Protein AF-A0A1I1F5Y7-F1 (afdb_monomer)

Sequence (301 aa):
MIQRKETIYASFILYYEYSNKIKQDLFHQLETWIDSYFEYYEIILINNTIYTRSEILQHLNPNFKDILFLDLGGNHLQNQALRSGIDFSKGDSVFIIADSNVPDLINQLKNMYEYHNKGYDIVILNTPYSKWKHRLFLKFISKLSKDKISQHHDLLFLVSKRVVNIYSLSTSRIFPITTLLRNTGYSIFELHYRPQNKRRSLLSKDEYTLYMITFSDFLPQFAFTITIFCFIISLLGIIYATIMFLFNKNVVQGWTTLFLLLSFGLSGIFMILSILVRYLGLFCKEIQNTPIYSVKQITKL

InterPro domains:
  IPR001173 Glycosyltransferase 2-like [PF00535] (35-136)
  IPR050256 Glycosyltransferase 2 [PTHR48090] (26-298)

Structure (mmCIF, N/CA/C/O backbone):
data_AF-A0A1I1F5Y7-F1
#
_entry.id   AF-A0A1I1F5Y7-F1
#
loop_
_atom_site.group_PDB
_atom_site.id
_atom_site.type_symbol
_atom_site.label_atom_id
_atom_site.label_alt_id
_atom_site.label_comp_id
_atom_site.label_asym_id
_atom_site.label_entity_id
_atom_site.label_seq_id
_atom_site.pdbx_PDB_ins_code
_atom_site.Cartn_x
_atom_site.Cartn_y
_atom_site.Cartn_z
_atom_site.occupancy
_atom_site.B_iso_or_equiv
_atom_site.auth_seq_id
_atom_site.auth_comp_id
_atom_site.auth_asym_id
_atom_site.auth_atom_id
_atom_site.pdbx_PDB_model_num
ATOM 1 N N . MET A 1 1 ? -15.308 21.436 28.075 1.00 39.03 1 MET A N 1
ATOM 2 C CA . MET A 1 1 ? -16.208 21.363 26.905 1.00 39.03 1 MET A CA 1
ATOM 3 C C . MET A 1 1 ? -16.217 19.925 26.433 1.00 39.03 1 MET A C 1
ATOM 5 O O . MET A 1 1 ? -15.160 19.432 26.069 1.00 39.03 1 MET A O 1
ATOM 9 N N . ILE A 1 2 ? -17.352 19.234 26.525 1.00 47.72 2 ILE A N 1
ATOM 10 C CA . ILE A 1 2 ? -17.490 17.879 25.979 1.00 47.72 2 ILE A CA 1
ATOM 11 C C . ILE A 1 2 ? -17.525 18.049 24.458 1.00 47.72 2 ILE A C 1
ATOM 13 O O . ILE A 1 2 ? -18.454 18.662 23.935 1.00 47.72 2 ILE A O 1
ATOM 17 N N . GLN A 1 3 ? -16.467 17.621 23.770 1.00 63.81 3 GLN A N 1
ATOM 18 C CA . GLN A 1 3 ? -16.436 17.600 22.309 1.00 63.81 3 GLN A CA 1
ATOM 19 C C . GLN A 1 3 ? -17.557 16.663 21.845 1.00 63.81 3 GLN A C 1
ATOM 21 O O . GLN A 1 3 ? -17.654 15.532 22.322 1.00 63.81 3 GLN A O 1
ATOM 26 N N . ARG A 1 4 ? -18.456 17.150 20.985 1.00 79.94 4 ARG A N 1
ATOM 27 C CA . ARG A 1 4 ? -19.515 16.315 20.409 1.00 79.94 4 ARG A CA 1
ATOM 28 C C . ARG A 1 4 ? -18.843 15.257 19.531 1.00 79.94 4 ARG A C 1
ATOM 30 O O . ARG A 1 4 ? -18.027 15.630 18.693 1.00 79.94 4 ARG A O 1
ATOM 37 N N . LYS A 1 5 ? -19.160 13.977 19.753 1.00 86.25 5 LYS A N 1
ATOM 38 C CA . LYS A 1 5 ? -18.641 12.882 18.924 1.00 86.25 5 LYS A CA 1
ATOM 39 C C . LYS A 1 5 ? -19.129 13.038 17.483 1.00 86.25 5 LYS A C 1
ATOM 41 O O . LYS A 1 5 ? -20.239 13.519 17.244 1.00 86.25 5 LYS A O 1
ATOM 46 N N . GLU A 1 6 ? -18.295 12.624 16.544 1.00 85.38 6 GLU A N 1
ATOM 47 C CA . GLU A 1 6 ? -18.642 12.549 15.131 1.00 85.38 6 GLU A CA 1
ATOM 48 C C . GLU A 1 6 ? -19.636 11.406 14.902 1.00 85.38 6 GLU A C 1
ATOM 50 O O . GLU A 1 6 ? -19.439 10.288 15.377 1.00 85.38 6 GLU A O 1
ATOM 55 N N . THR A 1 7 ? -20.710 11.689 14.166 1.00 87.62 7 THR A N 1
ATOM 56 C CA . THR A 1 7 ? -21.779 10.710 13.869 1.00 87.62 7 THR A CA 1
ATOM 57 C C . THR A 1 7 ? -21.488 9.867 12.627 1.00 87.62 7 THR A C 1
ATOM 59 O O . THR A 1 7 ? -22.218 8.924 12.332 1.00 87.62 7 THR A O 1
ATOM 62 N N . ILE A 1 8 ? -20.422 10.203 11.898 1.00 88.81 8 ILE A N 1
ATOM 63 C CA . ILE A 1 8 ? -19.964 9.477 10.715 1.00 88.81 8 ILE A CA 1
ATOM 64 C C . ILE A 1 8 ? -19.441 8.107 11.143 1.00 88.81 8 ILE A C 1
ATOM 66 O O . ILE A 1 8 ? -18.697 8.000 12.119 1.00 88.81 8 ILE A O 1
ATOM 70 N N . TYR A 1 9 ? -19.805 7.063 10.395 1.00 93.06 9 TYR A N 1
ATOM 71 C CA . TYR A 1 9 ? -19.329 5.719 10.687 1.00 93.06 9 TYR A CA 1
ATOM 72 C C . TYR A 1 9 ? -17.879 5.553 10.220 1.00 93.06 9 TYR A C 1
ATOM 74 O O . TYR A 1 9 ? -17.600 5.655 9.026 1.00 93.06 9 TYR A O 1
ATOM 82 N N . ALA A 1 10 ? -16.947 5.300 11.139 1.00 94.38 10 ALA A N 1
ATOM 83 C CA . ALA A 1 10 ? -15.523 5.185 10.818 1.00 94.38 10 ALA A CA 1
ATOM 84 C C . ALA A 1 10 ? -15.012 3.737 10.907 1.00 94.38 10 ALA A C 1
ATOM 86 O O . ALA A 1 10 ? -15.229 3.058 11.907 1.00 94.38 10 ALA A O 1
ATOM 87 N N . SER A 1 11 ? -14.271 3.275 9.897 1.00 95.50 11 SER A N 1
ATOM 88 C CA . SER A 1 11 ? -13.579 1.976 9.938 1.00 95.50 11 SER A CA 1
ATOM 89 C C . SER A 1 11 ? -12.083 2.171 10.127 1.00 95.50 11 SER A C 1
ATOM 91 O O . SER A 1 11 ? -11.448 2.884 9.351 1.00 95.50 11 SER A O 1
ATOM 93 N N . PHE A 1 12 ? -11.493 1.484 11.101 1.00 94.19 12 PHE A N 1
ATOM 94 C CA . PHE A 1 12 ? -10.051 1.497 11.346 1.00 94.19 12 PHE A CA 1
ATOM 95 C C . PHE A 1 12 ? -9.445 0.144 11.008 1.00 94.19 12 PHE A C 1
ATOM 97 O O . PHE A 1 12 ? -9.674 -0.840 11.702 1.00 94.19 12 PHE A O 1
ATOM 104 N N . ILE A 1 13 ? -8.648 0.091 9.948 1.00 93.81 13 ILE A N 1
ATOM 105 C CA . ILE A 1 13 ? -7.973 -1.121 9.499 1.00 93.81 13 ILE A CA 1
ATOM 106 C C . ILE A 1 13 ? -6.564 -1.147 10.083 1.00 93.81 13 ILE A C 1
ATOM 108 O O . ILE A 1 13 ? -5.727 -0.297 9.767 1.00 93.81 13 ILE A O 1
ATOM 112 N N . LEU A 1 14 ? -6.305 -2.155 10.912 1.00 89.56 14 LEU A N 1
ATOM 113 C CA . LEU A 1 14 ? -5.038 -2.392 11.588 1.00 89.56 14 LEU A CA 1
ATOM 114 C C . LEU A 1 14 ? -4.400 -3.668 11.045 1.00 89.56 14 LEU A C 1
ATOM 116 O O . LEU A 1 14 ? -4.946 -4.763 11.178 1.00 89.56 14 LEU A O 1
ATOM 120 N N . TYR A 1 15 ? -3.222 -3.527 10.443 1.00 85.56 15 TYR A N 1
ATOM 121 C CA . TYR A 1 15 ? -2.436 -4.650 9.946 1.00 85.56 15 TYR A CA 1
ATOM 122 C C . TYR A 1 15 ? -1.426 -5.108 11.003 1.00 85.56 15 TYR A C 1
ATOM 124 O O . TYR A 1 15 ? -0.528 -4.352 11.377 1.00 85.56 15 TYR A O 1
ATOM 132 N N . TYR A 1 16 ? -1.570 -6.344 11.483 1.00 77.50 16 TYR A N 1
ATOM 133 C CA . TYR A 1 16 ? -0.634 -6.946 12.428 1.00 77.50 16 TYR A CA 1
ATOM 134 C C . TYR A 1 16 ? 0.446 -7.736 11.674 1.00 77.50 16 TYR A C 1
ATOM 136 O O . TYR A 1 16 ? 0.149 -8.710 10.981 1.00 77.50 16 TYR A O 1
ATOM 144 N N . GLU A 1 17 ? 1.712 -7.333 11.818 1.00 68.75 17 GLU A N 1
ATOM 145 C CA . GLU A 1 17 ? 2.869 -7.980 11.181 1.00 68.75 17 GLU A CA 1
ATOM 146 C C . GLU A 1 17 ? 3.918 -8.358 12.230 1.00 68.75 17 GLU A C 1
ATOM 148 O O . GLU A 1 17 ? 4.152 -7.621 13.186 1.00 68.75 17 GLU A O 1
ATOM 153 N N . TYR A 1 18 ? 4.617 -9.475 12.020 1.00 58.97 18 TYR A N 1
ATOM 154 C CA . TYR A 1 18 ? 5.655 -9.976 12.931 1.00 58.97 18 TYR A CA 1
ATOM 155 C C . TYR A 1 18 ? 6.741 -8.930 13.255 1.00 58.97 18 TYR A C 1
ATOM 157 O O . TYR A 1 18 ? 7.165 -8.800 14.404 1.00 58.97 18 TYR A O 1
ATOM 165 N N . SER A 1 19 ? 7.176 -8.153 12.255 1.00 52.69 19 SER A N 1
ATOM 166 C CA . SER A 1 19 ? 8.165 -7.074 12.415 1.00 52.69 19 SER A CA 1
ATOM 167 C C . SER A 1 19 ? 7.593 -5.794 13.028 1.00 52.69 19 SER A C 1
ATOM 169 O O . SER A 1 19 ? 8.346 -4.973 13.550 1.00 52.69 19 SER A O 1
ATOM 171 N N . ASN A 1 20 ? 6.273 -5.626 12.961 1.00 57.38 20 ASN A N 1
ATOM 172 C CA . ASN A 1 20 ? 5.527 -4.455 13.400 1.00 57.38 20 ASN A CA 1
ATOM 173 C C . ASN A 1 20 ? 4.566 -4.875 14.518 1.00 57.38 20 ASN A C 1
ATOM 175 O O . ASN A 1 20 ? 3.349 -4.748 14.401 1.00 57.38 20 ASN A O 1
ATOM 179 N N . LYS A 1 21 ? 5.120 -5.392 15.626 1.00 61.16 21 LYS A N 1
ATOM 180 C CA . LYS A 1 21 ? 4.323 -5.596 16.837 1.00 61.16 21 LYS A CA 1
ATOM 181 C C . LYS A 1 21 ? 3.764 -4.248 17.265 1.00 61.16 21 LYS A C 1
ATOM 183 O O . LYS A 1 21 ? 4.493 -3.394 17.776 1.00 61.16 21 LYS A O 1
ATOM 188 N N . ILE A 1 22 ? 2.468 -4.071 17.041 1.00 64.31 22 ILE A N 1
ATOM 189 C CA . ILE A 1 22 ? 1.726 -2.946 17.583 1.00 64.31 22 ILE A CA 1
ATOM 190 C C . ILE A 1 22 ? 1.866 -3.045 19.100 1.00 64.31 22 ILE A C 1
ATOM 192 O O . ILE A 1 22 ? 1.553 -4.072 19.706 1.00 64.31 22 ILE A O 1
ATOM 196 N N . LYS A 1 23 ? 2.420 -2.001 19.712 1.00 70.12 23 LYS A N 1
ATOM 197 C CA . LYS A 1 23 ? 2.593 -1.963 21.164 1.00 70.12 23 LYS A CA 1
ATOM 198 C C . LYS A 1 23 ? 1.219 -1.902 21.823 1.00 70.12 23 LYS A C 1
ATOM 200 O O . LYS A 1 23 ? 0.371 -1.143 21.361 1.00 70.12 23 LYS A O 1
ATOM 205 N N . GLN A 1 24 ? 1.037 -2.637 22.919 1.00 72.19 24 GLN A N 1
ATOM 206 C CA . GLN A 1 24 ? -0.188 -2.593 23.731 1.00 72.19 24 GLN A CA 1
ATOM 207 C C . GLN A 1 24 ? -0.589 -1.149 24.072 1.00 72.19 24 GLN A C 1
ATOM 209 O O . GLN A 1 24 ? -1.741 -0.769 23.880 1.00 72.19 24 GLN A O 1
ATOM 214 N N . ASP A 1 25 ? 0.381 -0.310 24.448 1.00 76.12 25 ASP A N 1
ATOM 215 C CA . ASP A 1 25 ? 0.145 1.110 24.738 1.00 76.12 25 ASP A CA 1
ATOM 216 C C . ASP A 1 25 ? -0.489 1.863 23.561 1.00 76.12 25 ASP A C 1
ATOM 218 O O . ASP A 1 25 ? -1.373 2.692 23.753 1.00 76.12 25 ASP A O 1
ATOM 222 N N . LEU A 1 26 ? -0.055 1.574 22.329 1.00 78.12 26 LEU A N 1
ATOM 223 C CA . LEU A 1 26 ? -0.562 2.244 21.133 1.00 78.12 26 LEU A CA 1
ATOM 224 C C . LEU A 1 26 ? -1.984 1.785 20.798 1.00 78.12 26 LEU A C 1
ATOM 226 O O . LEU A 1 26 ? -2.795 2.610 20.384 1.00 78.12 26 LEU A O 1
ATOM 230 N N . PHE A 1 27 ? -2.307 0.509 21.024 1.00 78.94 27 PHE A N 1
ATOM 231 C CA . PHE A 1 27 ? -3.682 0.020 20.913 1.00 78.94 27 PHE A CA 1
ATOM 232 C C . PHE A 1 27 ? -4.607 0.743 21.885 1.00 78.94 27 PHE A C 1
ATOM 234 O O . PHE A 1 27 ? -5.603 1.304 21.446 1.00 78.94 27 PHE A O 1
ATOM 241 N N . HIS A 1 28 ? -4.244 0.807 23.168 1.00 81.00 28 HIS A N 1
ATOM 242 C CA . HIS A 1 28 ? -5.059 1.481 24.181 1.00 81.00 28 HIS A CA 1
ATOM 243 C C . HIS A 1 28 ? -5.227 2.979 23.871 1.00 81.00 28 HIS A C 1
ATOM 245 O O . HIS A 1 28 ? -6.298 3.566 24.035 1.00 81.00 28 HIS A O 1
ATOM 251 N N . GLN A 1 29 ? -4.164 3.631 23.403 1.00 85.06 29 GLN A N 1
ATOM 252 C CA . GLN A 1 29 ? -4.215 5.027 22.979 1.00 85.06 29 GLN A CA 1
ATOM 253 C C . GLN A 1 29 ? -5.141 5.237 21.767 1.00 85.06 29 GLN A C 1
ATOM 255 O O . GLN A 1 29 ? -5.938 6.174 21.765 1.00 85.06 29 GLN A O 1
ATOM 260 N N . LEU A 1 30 ? -5.075 4.367 20.756 1.00 86.69 30 LEU A N 1
ATOM 261 C CA . LEU A 1 30 ? -5.998 4.404 19.619 1.00 86.69 30 LEU A CA 1
ATOM 262 C C . LEU A 1 30 ? -7.443 4.159 20.058 1.00 86.69 30 LEU A C 1
ATOM 264 O O . LEU A 1 30 ? -8.314 4.921 19.668 1.00 86.69 30 LEU A O 1
ATOM 268 N N . GLU A 1 31 ? -7.681 3.157 20.899 1.00 84.31 31 GLU A N 1
ATOM 269 C CA . GLU A 1 31 ? -8.987 2.808 21.469 1.00 84.31 31 GLU A CA 1
ATOM 270 C C . GLU A 1 31 ? -9.629 4.009 22.167 1.00 84.31 31 GLU A C 1
ATOM 272 O O . GLU A 1 31 ? -10.721 4.440 21.804 1.00 84.31 31 GLU A O 1
ATOM 277 N N . THR A 1 32 ? -8.907 4.608 23.116 1.00 87.12 32 THR A N 1
ATOM 278 C CA . THR A 1 32 ? -9.388 5.779 23.866 1.00 87.12 32 THR A CA 1
ATOM 279 C C . THR A 1 32 ? -9.670 6.975 22.963 1.00 87.12 32 THR A C 1
ATOM 281 O O . THR A 1 32 ? -10.640 7.707 23.172 1.00 87.12 32 THR A O 1
ATOM 284 N N . TRP A 1 33 ? -8.853 7.184 21.930 1.00 90.06 33 TRP A N 1
ATOM 285 C CA . TRP A 1 33 ? -9.103 8.243 20.964 1.00 90.06 33 TRP A CA 1
ATOM 286 C C . TRP A 1 33 ? -10.326 7.955 20.084 1.00 90.06 33 TRP A C 1
ATOM 288 O O . TRP A 1 33 ? -11.176 8.832 19.954 1.00 90.06 33 TRP A O 1
ATOM 298 N N . ILE A 1 34 ? -10.439 6.755 19.517 1.00 90.00 34 ILE A N 1
ATOM 299 C CA . ILE A 1 34 ? -11.552 6.375 18.639 1.00 90.00 34 ILE A CA 1
ATOM 300 C C . ILE A 1 34 ? -12.871 6.491 19.400 1.00 90.00 34 ILE A C 1
ATOM 302 O O . ILE A 1 34 ? -13.778 7.176 18.932 1.00 90.00 34 ILE A O 1
ATOM 306 N N . ASP A 1 35 ? -12.938 5.923 20.607 1.00 88.12 35 ASP A N 1
ATOM 307 C CA . ASP A 1 35 ? -14.148 5.964 21.423 1.00 88.12 35 ASP A CA 1
ATOM 308 C C . ASP A 1 35 ? -14.503 7.392 21.855 1.00 88.12 35 ASP A C 1
ATOM 310 O O . ASP A 1 35 ? -15.675 7.751 21.903 1.00 88.12 35 ASP A O 1
ATOM 314 N N . SER A 1 36 ? -13.519 8.256 22.122 1.00 89.06 36 SER A N 1
ATOM 315 C CA . SER A 1 36 ? -13.797 9.658 22.472 1.00 89.06 36 SER A CA 1
ATOM 316 C C . SER A 1 36 ? -14.221 10.528 21.286 1.00 89.06 36 SER A C 1
ATOM 318 O O . SER A 1 36 ? -14.887 11.539 21.507 1.00 89.06 36 SER A O 1
ATOM 320 N N . TYR A 1 37 ? -13.854 10.163 20.055 1.00 89.81 37 TYR A N 1
ATOM 321 C CA . TYR A 1 37 ? -14.020 11.019 18.879 1.00 89.81 37 TYR A CA 1
ATOM 322 C C . TYR A 1 37 ? -15.165 10.587 17.952 1.00 89.81 37 TYR A C 1
ATOM 324 O O . TYR A 1 37 ? -15.840 11.453 17.401 1.00 89.81 37 TYR A O 1
ATOM 332 N N . PHE A 1 38 ? -15.431 9.285 17.815 1.00 90.88 38 PHE A N 1
ATOM 333 C CA . PHE A 1 38 ? -16.467 8.738 16.932 1.00 90.88 38 PHE A CA 1
ATOM 334 C C . PHE A 1 38 ? -17.589 8.074 17.735 1.00 90.88 38 PHE A C 1
ATOM 336 O O . PHE A 1 38 ? -17.344 7.343 18.692 1.00 90.88 38 PHE A O 1
ATOM 343 N N . GLU A 1 39 ? -18.838 8.333 17.352 1.00 89.62 39 GLU A N 1
ATOM 344 C CA . GLU A 1 39 ? -20.014 7.695 17.955 1.00 89.62 39 GLU A CA 1
ATOM 345 C C . GLU A 1 39 ? -20.218 6.277 17.413 1.00 89.62 39 GLU A C 1
ATOM 347 O O . GLU A 1 39 ? -20.510 5.361 18.179 1.00 89.62 39 GLU A O 1
ATOM 352 N N . TYR A 1 40 ? -19.997 6.095 16.109 1.00 91.25 40 TYR A N 1
ATOM 353 C CA . TYR A 1 40 ? -20.085 4.809 15.430 1.00 91.25 40 TYR A CA 1
ATOM 354 C C . TYR A 1 40 ? -18.734 4.487 14.796 1.00 91.25 40 TYR A C 1
ATOM 356 O O . TYR A 1 40 ? -18.238 5.236 13.952 1.00 91.25 40 TYR A O 1
ATOM 364 N N . TYR A 1 41 ? -18.151 3.348 15.154 1.00 93.12 41 TYR A N 1
ATOM 365 C CA . TYR A 1 41 ? -16.910 2.883 14.549 1.00 93.12 41 TYR A CA 1
ATOM 366 C C . TYR A 1 41 ? -16.839 1.358 14.489 1.00 93.12 41 TYR A C 1
ATOM 368 O O . TYR A 1 41 ? -17.593 0.650 15.153 1.00 93.12 41 TYR A O 1
ATOM 376 N N . GLU A 1 42 ? -15.925 0.853 13.675 1.00 93.12 42 GLU A N 1
ATOM 377 C CA . GLU A 1 42 ? -15.474 -0.534 13.716 1.00 93.12 42 GLU A CA 1
ATOM 378 C C . GLU A 1 42 ? -13.953 -0.578 13.602 1.00 93.12 42 GLU A C 1
ATOM 380 O O . GLU A 1 42 ? -13.331 0.257 12.936 1.00 93.12 42 GLU A O 1
ATOM 385 N N . ILE A 1 43 ? -13.343 -1.576 14.233 1.00 91.38 43 ILE A N 1
ATOM 386 C CA . ILE A 1 43 ? -11.915 -1.843 14.076 1.00 91.38 43 ILE A CA 1
ATOM 387 C C . ILE A 1 43 ? -11.743 -3.183 13.383 1.00 91.38 43 ILE A C 1
ATOM 389 O O . ILE A 1 43 ? -12.224 -4.203 13.858 1.00 91.38 43 ILE A O 1
ATOM 393 N N . ILE A 1 44 ? -11.020 -3.195 12.272 1.00 92.88 44 ILE A N 1
ATOM 394 C CA . ILE A 1 44 ? -10.710 -4.398 11.510 1.00 92.88 44 ILE A CA 1
ATOM 395 C C . ILE A 1 44 ? -9.253 -4.752 11.770 1.00 92.88 44 ILE A C 1
ATOM 397 O O . ILE A 1 44 ? -8.343 -4.098 11.258 1.00 92.88 44 ILE A O 1
ATOM 401 N N . LEU A 1 45 ? -9.031 -5.790 12.571 1.00 90.69 45 LEU A N 1
ATOM 402 C CA . LEU A 1 45 ? -7.698 -6.289 12.875 1.00 90.69 45 LEU A CA 1
ATOM 403 C C . LEU A 1 45 ? -7.360 -7.457 11.954 1.00 90.69 45 LEU A C 1
ATOM 405 O O . LEU A 1 45 ? -8.007 -8.501 12.002 1.00 90.69 45 LEU A O 1
ATOM 409 N N . ILE A 1 46 ? -6.324 -7.283 11.140 1.00 91.00 46 ILE A N 1
ATOM 410 C CA . ILE A 1 46 ? -5.887 -8.274 10.160 1.00 91.00 46 ILE A CA 1
ATOM 411 C C . ILE A 1 46 ? -4.676 -9.019 10.698 1.00 91.00 46 ILE A C 1
ATOM 413 O O . ILE A 1 46 ? -3.611 -8.428 10.891 1.00 91.00 46 ILE A O 1
ATOM 417 N N . ASN A 1 47 ? -4.831 -10.325 10.888 1.00 89.12 47 ASN A N 1
ATOM 418 C CA . ASN A 1 47 ? -3.732 -11.230 11.162 1.00 89.12 47 ASN A CA 1
ATOM 419 C C . ASN A 1 47 ? -3.227 -11.855 9.860 1.00 89.12 47 ASN A C 1
ATOM 421 O O . ASN A 1 47 ? -3.929 -12.626 9.209 1.00 89.12 47 ASN A O 1
ATOM 425 N N . ASN A 1 48 ? -1.984 -11.536 9.508 1.00 85.69 48 ASN A N 1
ATOM 426 C CA . ASN A 1 48 ? -1.261 -12.122 8.380 1.00 85.69 48 ASN A CA 1
ATOM 427 C C . ASN A 1 48 ? 0.015 -12.831 8.863 1.00 85.69 48 ASN A C 1
ATOM 429 O O . ASN A 1 48 ? 1.073 -12.752 8.239 1.00 85.69 48 ASN A O 1
ATOM 433 N N . THR A 1 49 ? -0.051 -13.425 10.055 1.00 80.88 49 THR A N 1
ATOM 434 C CA . THR A 1 49 ? 1.086 -14.063 10.719 1.00 80.88 49 THR A CA 1
ATOM 435 C C . THR A 1 49 ? 0.738 -15.478 11.167 1.00 80.88 49 THR A C 1
ATOM 437 O O . THR A 1 49 ? -0.409 -15.907 11.116 1.00 80.88 49 THR A O 1
ATOM 440 N N . ILE A 1 50 ? 1.751 -16.204 11.642 1.00 76.94 50 ILE A N 1
ATOM 441 C CA . ILE A 1 50 ? 1.598 -17.559 12.189 1.00 76.94 50 ILE A CA 1
ATOM 442 C C . ILE A 1 50 ? 0.979 -17.522 13.603 1.00 76.94 50 ILE A C 1
ATOM 444 O O . ILE A 1 50 ? 0.558 -18.558 14.116 1.00 76.94 50 ILE A O 1
ATOM 448 N N . TYR A 1 51 ? 0.918 -16.345 14.241 1.00 76.62 51 TYR A N 1
ATOM 449 C CA . TYR A 1 51 ? 0.411 -16.209 15.602 1.00 76.62 51 TYR A CA 1
ATOM 450 C C . TYR A 1 51 ? -1.062 -16.578 15.703 1.00 76.62 51 TYR A C 1
ATOM 452 O O . TYR A 1 51 ? -1.880 -16.284 14.828 1.00 76.62 51 TYR A O 1
ATOM 460 N N . THR A 1 52 ? -1.390 -17.212 16.820 1.00 77.56 52 THR A N 1
ATOM 461 C CA . THR A 1 52 ? -2.752 -17.620 17.131 1.00 77.56 52 THR A CA 1
ATOM 462 C C . THR A 1 52 ? -3.583 -16.428 17.587 1.00 77.56 52 THR A C 1
ATOM 464 O O . THR A 1 52 ? -3.084 -15.468 18.178 1.00 77.56 52 THR A O 1
ATOM 467 N N . ARG A 1 53 ? -4.900 -16.528 17.385 1.00 78.19 53 ARG A N 1
ATOM 468 C CA . ARG A 1 53 ? -5.870 -15.548 17.885 1.00 78.19 53 ARG A CA 1
ATOM 469 C C . ARG A 1 53 ? -5.644 -15.214 19.365 1.00 78.19 53 ARG A C 1
ATOM 471 O O . ARG A 1 53 ? -5.691 -14.047 19.726 1.00 78.19 53 ARG A O 1
ATOM 478 N N . SER A 1 54 ? -5.382 -16.209 20.213 1.00 74.94 54 SER A N 1
ATOM 479 C CA . SER A 1 54 ? -5.145 -16.011 21.650 1.00 74.94 54 SER A CA 1
ATOM 480 C C . SER A 1 54 ? -3.932 -15.131 21.950 1.00 74.94 54 SER A C 1
ATOM 482 O O . SER A 1 54 ? -4.013 -14.286 22.832 1.00 74.94 54 SER A O 1
ATOM 484 N N . GLU A 1 55 ? -2.832 -15.288 21.214 1.00 77.81 55 GLU A N 1
ATOM 485 C CA . GLU A 1 55 ? -1.612 -14.493 21.420 1.00 77.81 55 GLU A CA 1
ATOM 486 C C . GLU A 1 55 ? -1.823 -13.032 21.013 1.00 77.81 55 GLU A C 1
ATOM 488 O O . GLU A 1 55 ? -1.368 -12.120 21.697 1.00 77.81 55 GLU A O 1
ATOM 493 N N . ILE A 1 56 ? -2.567 -12.795 19.930 1.00 77.12 56 ILE A N 1
ATOM 494 C CA . ILE A 1 56 ? -2.891 -11.436 19.479 1.00 77.12 56 ILE A CA 1
ATOM 495 C C . ILE A 1 56 ? -3.898 -10.784 20.433 1.00 77.12 56 ILE A C 1
ATOM 497 O O . ILE A 1 56 ? -3.740 -9.621 20.799 1.00 77.12 56 ILE A O 1
ATOM 501 N N . LEU A 1 57 ? -4.898 -11.541 20.894 1.00 75.31 57 LEU A N 1
ATOM 502 C CA . LEU A 1 57 ? -5.899 -11.062 21.847 1.00 75.31 57 LEU A CA 1
ATOM 503 C C . LEU A 1 57 ? -5.318 -10.698 23.214 1.00 75.31 57 LEU A C 1
ATOM 505 O O . LEU A 1 57 ? -5.841 -9.794 23.848 1.00 75.31 57 LEU A O 1
ATOM 509 N N . GLN A 1 58 ? -4.227 -11.327 23.660 1.00 73.94 58 GLN A N 1
ATOM 510 C CA . GLN A 1 58 ? -3.529 -10.916 24.890 1.00 73.94 58 GLN A CA 1
ATOM 511 C C . GLN A 1 58 ? -2.971 -9.487 24.814 1.00 73.94 58 GLN A C 1
ATOM 513 O O . GLN A 1 58 ? -2.696 -8.860 25.838 1.00 73.94 58 GLN A O 1
ATOM 518 N N . HIS A 1 59 ? -2.779 -8.959 23.605 1.00 70.31 59 HIS A N 1
ATOM 519 C CA . HIS A 1 59 ? -2.363 -7.577 23.394 1.00 70.31 59 HIS A CA 1
ATOM 520 C C . HIS A 1 59 ? -3.531 -6.599 23.254 1.00 70.31 59 HIS A C 1
ATOM 522 O O . HIS A 1 59 ? -3.297 -5.392 23.214 1.00 70.31 59 HIS A O 1
ATOM 528 N N . LEU A 1 60 ? -4.762 -7.102 23.201 1.00 71.62 60 LEU A N 1
ATOM 529 C CA . LEU A 1 60 ? -5.971 -6.303 23.093 1.00 71.62 60 LEU A CA 1
ATOM 530 C C . LEU A 1 60 ? -6.639 -6.152 24.458 1.00 71.62 60 LEU A C 1
ATOM 532 O O . LEU A 1 60 ? -6.566 -7.031 25.317 1.00 71.62 60 LEU A O 1
ATOM 536 N N . ASN A 1 61 ? -7.317 -5.025 24.645 1.00 70.25 61 ASN A N 1
ATOM 537 C CA . ASN A 1 61 ? -8.141 -4.809 25.819 1.00 70.25 61 ASN A CA 1
ATOM 538 C C . ASN A 1 61 ? -9.402 -5.693 25.717 1.00 70.25 61 ASN A C 1
ATOM 540 O O . ASN A 1 61 ? -10.147 -5.559 24.743 1.00 70.25 61 ASN A O 1
ATOM 544 N N . PRO A 1 62 ? -9.679 -6.589 26.684 1.00 66.50 62 PRO A N 1
ATOM 545 C CA . PRO A 1 62 ? -10.839 -7.484 26.625 1.00 66.50 62 PRO A CA 1
ATOM 546 C C . PRO A 1 62 ? -12.190 -6.753 26.658 1.00 66.50 62 PRO A C 1
ATOM 548 O O . PRO A 1 62 ? -13.204 -7.342 26.301 1.00 66.50 62 PRO A O 1
ATOM 551 N N . ASN A 1 63 ? -12.215 -5.486 27.080 1.00 66.69 63 ASN A N 1
ATOM 552 C CA . ASN A 1 63 ? -13.432 -4.674 27.145 1.00 66.69 63 ASN A CA 1
ATOM 553 C C . ASN A 1 63 ? -13.727 -3.894 25.857 1.00 66.69 63 ASN A C 1
ATOM 555 O O . ASN A 1 63 ? -14.730 -3.177 25.801 1.00 66.69 63 ASN A O 1
ATOM 559 N N . PHE A 1 64 ? -12.857 -3.985 24.852 1.00 69.38 64 PHE A N 1
ATOM 560 C CA . PHE A 1 64 ? -13.020 -3.215 23.633 1.00 69.38 64 PHE A CA 1
ATOM 561 C C . PHE A 1 64 ? -14.120 -3.810 22.752 1.00 69.38 64 PHE A C 1
ATOM 563 O O . PHE A 1 64 ? -14.159 -5.017 22.519 1.00 69.38 64 PHE A O 1
ATOM 570 N N . LYS A 1 65 ? -15.028 -2.954 22.282 1.00 70.62 65 LYS A N 1
ATOM 571 C CA . LYS A 1 65 ? -16.221 -3.355 21.529 1.00 70.62 65 LYS A CA 1
ATOM 572 C C . LYS A 1 65 ? -15.986 -3.221 20.026 1.00 70.62 65 LYS A C 1
ATOM 574 O O . LYS A 1 65 ? -15.229 -2.363 19.582 1.00 70.62 65 LYS A O 1
ATOM 579 N N . ASP A 1 66 ? -16.676 -4.059 19.254 1.00 81.69 66 ASP A N 1
ATOM 580 C CA . ASP A 1 66 ? -16.783 -3.962 17.793 1.00 81.69 66 ASP A CA 1
ATOM 581 C C . ASP A 1 66 ? -15.450 -4.115 17.030 1.00 81.69 66 ASP A C 1
ATOM 583 O O . ASP A 1 66 ? -15.203 -3.445 16.021 1.00 81.69 66 ASP A O 1
ATOM 587 N N . ILE A 1 67 ? -14.608 -5.067 17.462 1.00 87.56 67 ILE A N 1
ATOM 588 C CA . ILE A 1 67 ? -13.462 -5.515 16.653 1.00 87.56 67 ILE A CA 1
ATOM 589 C C . ILE A 1 67 ? -13.892 -6.659 15.737 1.00 87.56 67 ILE A C 1
ATOM 591 O O . ILE A 1 67 ? -14.364 -7.707 16.175 1.00 87.56 67 ILE A O 1
ATOM 595 N N . LEU A 1 68 ? -13.637 -6.498 14.445 1.00 91.00 68 LEU A N 1
ATOM 596 C CA . LEU A 1 68 ? -13.649 -7.571 13.467 1.00 91.00 68 LEU A CA 1
ATOM 597 C C . LEU A 1 68 ? -12.229 -8.127 13.312 1.00 91.00 68 LEU A C 1
ATOM 599 O O . LEU A 1 68 ? -11.353 -7.493 12.728 1.00 91.00 68 LEU A O 1
ATOM 603 N N . PHE A 1 69 ? -12.002 -9.332 13.820 1.00 90.81 69 PHE A N 1
ATOM 604 C CA . PHE A 1 69 ? -10.755 -10.062 13.630 1.00 90.81 69 PHE A CA 1
ATOM 605 C C . PHE A 1 69 ? -10.799 -10.861 12.322 1.00 90.81 69 PHE A C 1
ATOM 607 O O . PHE A 1 69 ? -11.666 -11.723 12.145 1.00 90.81 69 PHE A O 1
ATOM 614 N N . LEU A 1 70 ? -9.853 -10.580 11.424 1.00 92.00 70 LEU A N 1
ATOM 615 C CA . LEU A 1 70 ? -9.659 -11.267 10.150 1.00 92.00 70 LEU A CA 1
ATOM 616 C C . LEU A 1 70 ? -8.368 -12.087 10.198 1.00 92.00 70 LEU A C 1
ATOM 618 O O . LEU A 1 70 ? -7.273 -11.531 10.140 1.00 92.00 70 LEU A O 1
ATOM 622 N N . ASP A 1 71 ? -8.499 -13.408 10.278 1.00 91.00 71 ASP A N 1
ATOM 623 C CA . ASP A 1 71 ? -7.374 -14.343 10.218 1.00 91.00 71 ASP A CA 1
ATOM 624 C C . ASP A 1 71 ? -7.164 -14.808 8.778 1.00 91.00 71 ASP A C 1
ATOM 626 O O . ASP A 1 71 ? -8.041 -15.462 8.203 1.00 91.00 71 ASP A O 1
ATOM 630 N N . LEU A 1 72 ? -6.027 -14.467 8.171 1.00 90.81 72 LEU A N 1
ATOM 631 C CA . LEU A 1 72 ? -5.735 -14.833 6.787 1.00 90.81 72 LEU A CA 1
ATOM 632 C C . LEU A 1 72 ? -5.143 -16.247 6.674 1.00 90.81 72 LEU A C 1
ATOM 634 O O . LEU A 1 72 ? -4.372 -16.715 7.508 1.00 90.81 72 LEU A O 1
ATOM 638 N N . GLY A 1 73 ? -5.514 -16.956 5.608 1.00 83.75 73 GLY A N 1
ATOM 639 C CA . GLY A 1 73 ? -5.069 -18.318 5.318 1.00 83.75 73 GLY A CA 1
ATOM 640 C C . GLY A 1 73 ? -3.725 -18.353 4.593 1.00 83.75 73 GLY A C 1
ATOM 641 O O . GLY A 1 73 ? -3.681 -18.719 3.420 1.00 83.75 73 GLY A O 1
ATOM 642 N N . GLY A 1 74 ? -2.644 -17.974 5.276 1.00 74.06 74 GLY A N 1
ATOM 643 C CA . GLY A 1 74 ? -1.273 -17.975 4.748 1.00 74.06 74 GLY A CA 1
ATOM 644 C C . GLY A 1 74 ? -0.597 -16.604 4.820 1.00 74.06 74 GLY A C 1
ATOM 645 O O . GLY A 1 74 ? -1.226 -15.620 5.192 1.00 74.06 74 GLY A O 1
ATOM 646 N N . ASN A 1 75 ? 0.688 -16.544 4.452 1.00 75.25 75 ASN A N 1
ATOM 647 C CA . ASN A 1 75 ? 1.442 -15.289 4.395 1.00 75.25 75 ASN A CA 1
ATOM 648 C C . ASN A 1 75 ? 1.167 -14.577 3.066 1.00 75.25 75 ASN A C 1
ATOM 650 O O . ASN A 1 75 ? 1.792 -14.882 2.047 1.00 75.25 75 ASN A O 1
ATOM 654 N N . HIS A 1 76 ? 0.237 -13.628 3.083 1.00 81.94 76 HIS A N 1
ATOM 655 C CA . HIS A 1 76 ? -0.053 -12.759 1.943 1.00 81.94 76 HIS A CA 1
ATOM 656 C C . HIS A 1 76 ? 0.898 -11.562 1.911 1.00 81.94 76 HIS A C 1
ATOM 658 O O . HIS A 1 76 ? 1.502 -11.197 2.922 1.00 81.94 76 HIS A O 1
ATOM 664 N N . LEU A 1 77 ? 1.035 -10.907 0.757 1.00 80.75 77 LEU A N 1
ATOM 665 C CA . LEU A 1 77 ? 1.754 -9.632 0.698 1.00 80.75 77 LEU A CA 1
ATOM 666 C C . LEU A 1 77 ? 0.980 -8.567 1.489 1.00 80.75 77 LEU A C 1
ATOM 668 O O . LEU A 1 77 ? -0.249 -8.569 1.501 1.00 80.75 77 LEU A O 1
ATOM 672 N N . GLN A 1 78 ? 1.680 -7.597 2.084 1.00 82.81 78 GLN A N 1
ATOM 673 C CA . GLN A 1 78 ? 1.049 -6.540 2.890 1.00 82.81 78 GLN A CA 1
ATOM 674 C C . GLN A 1 78 ? -0.100 -5.827 2.153 1.00 82.81 78 GLN A C 1
ATOM 676 O O . GLN A 1 78 ? -1.150 -5.590 2.738 1.00 82.81 78 GLN A O 1
ATOM 681 N N . ASN A 1 79 ? 0.054 -5.535 0.858 1.00 84.38 79 ASN A N 1
ATOM 682 C CA . ASN A 1 79 ? -1.008 -4.907 0.062 1.00 84.38 79 ASN A CA 1
ATOM 683 C C . ASN A 1 79 ? -2.254 -5.797 -0.084 1.00 84.38 79 ASN A C 1
ATOM 685 O O . ASN A 1 79 ? -3.366 -5.281 -0.077 1.00 84.38 79 ASN A O 1
ATOM 689 N N . GLN A 1 80 ? -2.080 -7.116 -0.196 1.00 86.00 80 GLN A N 1
ATOM 690 C CA . GLN A 1 80 ? -3.185 -8.079 -0.288 1.00 86.00 80 GLN A CA 1
ATOM 691 C C . GLN A 1 80 ? -3.907 -8.216 1.056 1.00 86.00 80 GLN A C 1
ATOM 693 O O . GLN A 1 80 ? -5.132 -8.278 1.098 1.00 86.00 80 GLN A O 1
ATOM 698 N N . ALA A 1 81 ? -3.159 -8.190 2.161 1.00 88.25 81 ALA A N 1
ATOM 699 C CA . ALA A 1 81 ? -3.742 -8.163 3.495 1.00 88.25 81 ALA A CA 1
ATOM 700 C C . ALA A 1 81 ? -4.510 -6.854 3.749 1.00 88.25 81 ALA A C 1
ATOM 702 O O . ALA A 1 81 ? -5.659 -6.879 4.168 1.00 88.25 81 ALA A O 1
ATOM 703 N N . LEU A 1 82 ? -3.937 -5.691 3.424 1.00 90.31 82 LEU A N 1
ATOM 704 C CA . LEU A 1 82 ? -4.653 -4.414 3.542 1.00 90.31 82 LEU A CA 1
ATOM 705 C C . LEU A 1 82 ? -5.905 -4.376 2.656 1.00 90.31 82 LEU A C 1
ATOM 707 O O . LEU A 1 82 ? -6.937 -3.861 3.085 1.00 90.31 82 LEU A O 1
ATOM 711 N N . ARG A 1 83 ? -5.841 -4.978 1.459 1.00 91.50 83 ARG A N 1
ATOM 712 C CA . ARG A 1 83 ? -6.999 -5.139 0.574 1.00 91.50 83 ARG A CA 1
ATOM 713 C C . ARG A 1 83 ? -8.144 -5.871 1.270 1.00 91.50 83 ARG A C 1
ATOM 715 O O . ARG A 1 83 ? -9.261 -5.367 1.223 1.00 91.50 83 ARG A O 1
ATOM 722 N N . SER A 1 84 ? -7.873 -6.974 1.974 1.00 92.00 84 SER A N 1
ATOM 723 C CA . SER A 1 84 ? -8.933 -7.681 2.701 1.00 92.00 84 SER A CA 1
ATOM 724 C C . SER A 1 84 ? -9.605 -6.786 3.740 1.00 92.00 84 SER A C 1
ATOM 726 O O . SER A 1 84 ? -10.823 -6.786 3.850 1.00 92.00 84 SER A O 1
ATOM 728 N N . GLY A 1 85 ? -8.841 -5.961 4.461 1.00 93.06 85 GLY A N 1
ATOM 729 C CA . GLY A 1 85 ? -9.426 -5.021 5.423 1.00 93.06 85 GLY A CA 1
ATOM 730 C C . GLY A 1 85 ? -10.374 -4.016 4.780 1.00 93.06 85 GLY A C 1
ATOM 731 O O . GLY A 1 85 ? -11.433 -3.734 5.330 1.00 93.06 85 GLY A O 1
ATOM 732 N N . ILE A 1 86 ? -10.010 -3.501 3.604 1.00 93.31 86 ILE A N 1
ATOM 733 C CA . ILE A 1 86 ? -10.836 -2.541 2.864 1.00 93.31 86 ILE A CA 1
ATOM 734 C C . ILE A 1 86 ? -12.110 -3.203 2.355 1.00 93.31 86 ILE A C 1
ATOM 736 O O . ILE A 1 86 ? -13.185 -2.631 2.511 1.00 93.31 86 ILE A O 1
ATOM 740 N N . ASP A 1 87 ? -12.011 -4.414 1.811 1.00 92.69 87 ASP A N 1
ATOM 741 C CA . ASP A 1 87 ? -13.168 -5.144 1.288 1.00 92.69 87 ASP A CA 1
ATOM 742 C C . ASP A 1 87 ? -14.184 -5.486 2.400 1.00 92.69 87 ASP A C 1
ATOM 744 O O . ASP A 1 87 ? -15.390 -5.497 2.156 1.00 92.69 87 ASP A O 1
ATOM 748 N N . PHE A 1 88 ? -13.723 -5.696 3.640 1.00 93.06 88 PHE A N 1
ATOM 749 C CA . PHE A 1 88 ? -14.591 -5.900 4.810 1.00 93.06 88 PHE A CA 1
ATOM 750 C C . PHE A 1 88 ? -15.058 -4.604 5.495 1.00 93.06 88 PHE A C 1
ATOM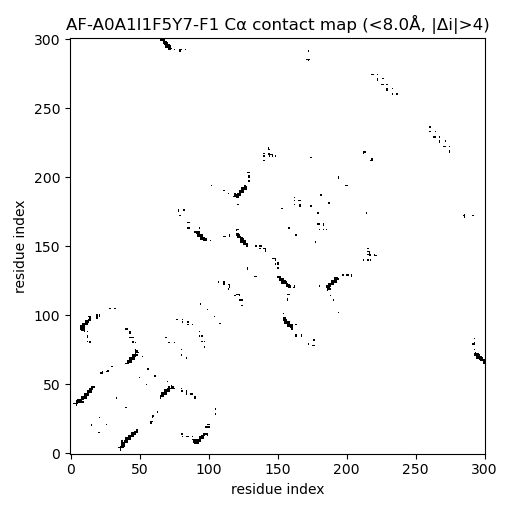 752 O O . PHE A 1 88 ? -15.922 -4.672 6.371 1.00 93.06 88 PHE A O 1
ATOM 759 N N . SER A 1 89 ? -14.529 -3.440 5.104 1.00 94.50 89 SER A N 1
ATOM 760 C CA . SER A 1 89 ? -14.853 -2.156 5.733 1.00 94.50 89 SER A CA 1
ATOM 761 C C . SER A 1 89 ? -16.226 -1.611 5.337 1.00 94.50 89 SER A C 1
ATOM 763 O O . SER A 1 89 ? -16.631 -1.580 4.168 1.00 94.50 89 SER A O 1
ATOM 765 N N . LYS A 1 90 ? -16.967 -1.140 6.336 1.00 92.25 90 LYS A N 1
ATOM 766 C CA . LYS A 1 90 ? -18.342 -0.654 6.197 1.00 92.25 90 LYS A CA 1
ATOM 767 C C . LYS A 1 90 ? -18.473 0.852 6.382 1.00 92.25 90 LYS A C 1
ATOM 769 O O . LYS A 1 90 ? -19.398 1.408 5.799 1.00 92.25 90 LYS A O 1
ATOM 774 N N . GLY A 1 91 ? -17.539 1.481 7.084 1.00 92.19 91 GLY A N 1
ATOM 775 C CA . GLY A 1 91 ? -17.506 2.905 7.395 1.00 92.19 91 GLY A CA 1
ATOM 776 C C . GLY A 1 91 ? -17.490 3.827 6.181 1.00 92.19 91 GLY A C 1
ATOM 777 O O . GLY A 1 91 ? -17.011 3.475 5.100 1.00 92.19 91 GLY A O 1
ATOM 778 N N . ASP A 1 92 ? -18.012 5.029 6.400 1.00 94.00 92 ASP A N 1
ATOM 779 C CA . ASP A 1 92 ? -18.011 6.148 5.464 1.00 94.00 92 ASP A CA 1
ATOM 780 C C . ASP A 1 92 ? -16.612 6.760 5.308 1.00 94.00 92 ASP A C 1
ATOM 782 O O . ASP A 1 92 ? -16.220 7.165 4.208 1.00 94.00 92 ASP A O 1
ATOM 786 N N . SER A 1 93 ? -15.847 6.764 6.403 1.00 95.25 93 SER A N 1
ATOM 787 C CA . SER A 1 93 ? -14.436 7.142 6.453 1.00 95.25 93 SER A CA 1
ATOM 788 C C . SER A 1 93 ? -13.606 5.932 6.868 1.00 95.25 93 SER A C 1
ATOM 790 O O . SER A 1 93 ? -13.786 5.385 7.956 1.00 95.25 93 SER A O 1
ATOM 792 N N . VAL A 1 94 ? -12.681 5.507 6.010 1.00 96.44 94 VAL A N 1
ATOM 793 C CA . VAL A 1 94 ? -11.866 4.310 6.242 1.00 96.44 94 VAL A CA 1
ATOM 794 C C . VAL A 1 94 ? -10.409 4.708 6.446 1.00 96.44 94 VAL A C 1
ATOM 796 O O . VAL A 1 94 ? -9.742 5.196 5.533 1.00 96.44 94 VAL A O 1
ATOM 799 N N . PHE A 1 95 ? -9.914 4.487 7.660 1.00 95.56 95 PHE A N 1
ATOM 800 C CA . PHE A 1 95 ? -8.523 4.677 8.047 1.00 95.56 95 PHE A CA 1
ATOM 801 C C . PHE A 1 95 ? -7.752 3.378 7.820 1.00 95.56 95 PHE A C 1
ATOM 803 O O . PHE A 1 95 ? -8.048 2.351 8.424 1.00 95.56 95 PHE A O 1
ATOM 810 N N . ILE A 1 96 ? -6.733 3.422 6.970 1.00 94.06 96 ILE A N 1
ATOM 811 C CA . ILE A 1 96 ? -5.869 2.290 6.638 1.00 94.06 96 ILE A CA 1
ATOM 812 C C . ILE A 1 96 ? -4.494 2.548 7.252 1.00 94.06 96 ILE A C 1
ATOM 814 O O . ILE A 1 96 ? -3.727 3.389 6.774 1.00 94.06 96 ILE A O 1
ATOM 818 N N . ILE A 1 97 ? -4.176 1.810 8.314 1.00 90.31 97 ILE A N 1
ATOM 819 C CA . ILE A 1 97 ? -2.912 1.932 9.042 1.00 90.31 97 ILE A CA 1
ATOM 820 C C . ILE A 1 97 ? -1.967 0.847 8.521 1.00 90.31 97 ILE A C 1
ATOM 822 O O . ILE A 1 97 ? -1.944 -0.280 9.017 1.00 90.31 97 ILE A O 1
ATOM 826 N N . ALA A 1 98 ? -1.208 1.181 7.473 1.00 82.69 98 ALA A N 1
ATOM 827 C CA . ALA A 1 98 ? -0.236 0.262 6.880 1.00 82.69 98 ALA A CA 1
ATOM 828 C C . ALA A 1 98 ? 1.030 0.138 7.741 1.00 82.69 98 ALA A C 1
ATOM 830 O O . ALA A 1 98 ? 1.616 -0.941 7.824 1.00 82.69 98 ALA A O 1
ATOM 831 N N . ASP A 1 99 ? 1.436 1.224 8.403 1.00 79.62 99 ASP A N 1
ATOM 832 C CA . ASP A 1 99 ? 2.532 1.227 9.367 1.00 79.62 99 ASP A CA 1
ATOM 833 C C . ASP A 1 99 ? 2.067 1.787 10.716 1.00 79.62 99 ASP A C 1
ATOM 835 O O . ASP A 1 99 ? 1.672 2.945 10.831 1.00 79.62 99 ASP A O 1
ATOM 839 N N . SER A 1 100 ? 2.121 0.960 11.759 1.00 76.12 100 SER A N 1
ATOM 840 C CA . SER A 1 100 ? 1.745 1.339 13.122 1.00 76.12 100 SER A CA 1
ATOM 841 C C . SER A 1 100 ? 2.869 2.037 13.894 1.00 76.12 100 SER A C 1
ATOM 843 O O . SER A 1 100 ? 2.636 2.536 14.991 1.00 76.12 100 SER A O 1
ATOM 845 N N . ASN A 1 101 ? 4.096 2.072 13.361 1.00 76.50 101 ASN A N 1
ATOM 846 C CA . ASN A 1 101 ? 5.258 2.661 14.034 1.00 76.50 101 ASN A CA 1
ATOM 847 C C . ASN A 1 101 ? 5.424 4.166 13.779 1.00 76.50 101 ASN A C 1
ATOM 849 O O . ASN A 1 101 ? 6.468 4.744 14.107 1.00 76.50 101 ASN A O 1
ATOM 853 N N . VAL A 1 102 ? 4.406 4.812 13.209 1.00 77.69 102 VAL A N 1
ATOM 854 C CA . VAL A 1 102 ? 4.391 6.257 12.984 1.00 77.69 102 VAL A CA 1
ATOM 855 C C . VAL A 1 102 ? 4.381 6.992 14.330 1.00 77.69 102 VAL A C 1
ATOM 857 O O . VAL A 1 102 ? 3.489 6.761 15.149 1.00 77.69 102 VAL A O 1
ATOM 860 N N . PRO A 1 103 ? 5.355 7.882 14.594 1.00 76.19 103 PRO A N 1
ATOM 861 C CA . PRO A 1 103 ? 5.349 8.699 15.803 1.00 76.19 103 PRO A CA 1
ATOM 862 C C . PRO A 1 103 ? 4.129 9.620 15.837 1.00 76.19 103 PRO A C 1
ATOM 864 O O . PRO A 1 103 ? 3.743 10.171 14.807 1.00 76.19 103 PRO A O 1
ATOM 867 N N . ASP A 1 104 ? 3.544 9.794 17.022 1.00 83.06 104 ASP A N 1
ATOM 868 C CA . ASP A 1 104 ? 2.322 10.578 17.237 1.00 83.06 104 ASP A CA 1
ATOM 869 C C . ASP A 1 104 ? 1.162 10.172 16.311 1.00 83.06 104 ASP A C 1
ATOM 871 O O . ASP A 1 104 ? 0.414 11.025 15.829 1.00 83.06 104 ASP A O 1
ATOM 875 N N . LEU A 1 105 ? 1.008 8.861 16.069 1.00 85.81 105 LEU A N 1
ATOM 876 C CA . LEU A 1 105 ? 0.003 8.279 15.171 1.00 85.81 105 LEU A CA 1
ATOM 877 C C . LEU A 1 105 ? -1.384 8.913 15.338 1.00 85.81 105 LEU A C 1
ATOM 879 O O . LEU A 1 105 ? -1.987 9.320 14.354 1.00 85.81 105 LEU A O 1
ATOM 883 N N . ILE A 1 106 ? -1.868 9.064 16.573 1.00 89.44 106 ILE A N 1
ATOM 884 C CA . ILE A 1 106 ? -3.186 9.656 16.850 1.00 89.44 106 ILE A CA 1
ATOM 885 C C . ILE A 1 106 ? -3.296 11.082 16.309 1.00 89.44 106 ILE A C 1
ATOM 887 O O . ILE A 1 106 ? -4.288 11.427 15.675 1.00 89.44 106 ILE A O 1
ATOM 891 N N . ASN A 1 107 ? -2.286 11.922 16.545 1.00 90.06 107 ASN A N 1
ATOM 892 C CA . ASN A 1 107 ? -2.305 13.299 16.056 1.00 90.06 107 ASN A CA 1
ATOM 893 C C . ASN A 1 107 ? -2.243 13.331 14.527 1.00 90.06 107 ASN A C 1
ATOM 895 O O . ASN A 1 107 ? -2.904 14.161 13.911 1.00 90.06 107 ASN A O 1
ATOM 899 N N . GLN A 1 108 ? -1.513 12.400 13.906 1.00 90.81 108 GLN A N 1
ATOM 900 C CA . GLN A 1 108 ? -1.516 12.264 12.451 1.00 90.81 108 GLN A CA 1
ATOM 901 C C . GLN A 1 108 ? -2.894 11.852 11.919 1.00 90.81 108 GLN A C 1
ATOM 903 O O . GLN A 1 108 ? -3.370 12.462 10.967 1.00 90.81 108 GLN A O 1
ATOM 908 N N . LEU A 1 109 ? -3.569 10.885 12.549 1.00 92.69 109 LEU A N 1
ATOM 909 C CA . LEU A 1 109 ? -4.916 10.457 12.154 1.00 92.69 109 LEU A CA 1
ATOM 910 C C . LEU A 1 109 ? -5.943 11.588 12.318 1.00 92.69 109 LEU A C 1
ATOM 912 O O . LEU A 1 109 ? -6.746 11.808 11.413 1.00 92.69 109 LEU A O 1
ATOM 916 N N . LYS A 1 110 ? -5.870 12.358 13.413 1.00 92.62 110 LYS A N 1
ATOM 917 C CA . LYS A 1 110 ? -6.683 13.572 13.612 1.00 92.62 110 LYS A CA 1
ATOM 918 C C . LYS A 1 110 ? -6.455 14.585 12.493 1.00 92.62 110 LYS A C 1
ATOM 920 O O . LYS A 1 110 ? -7.412 15.012 11.857 1.00 92.62 110 LYS A O 1
ATOM 925 N N . ASN A 1 111 ? -5.193 14.908 12.201 1.00 93.44 111 ASN A N 1
ATOM 926 C CA . ASN A 1 111 ? -4.847 15.834 11.124 1.00 93.44 111 ASN A CA 1
ATOM 927 C C . ASN A 1 111 ? -5.372 15.339 9.771 1.00 93.44 111 ASN A C 1
ATOM 929 O O . ASN A 1 111 ? -5.916 16.124 9.003 1.00 93.44 111 ASN A O 1
ATOM 933 N N . MET A 1 112 ? -5.238 14.042 9.474 1.00 94.31 112 MET A N 1
ATOM 934 C CA . MET A 1 112 ? -5.777 13.451 8.246 1.00 94.31 112 MET A CA 1
ATOM 935 C C . MET A 1 112 ? -7.295 13.631 8.161 1.00 94.31 112 MET A C 1
ATOM 937 O O . MET A 1 112 ? -7.799 14.049 7.119 1.00 94.31 112 MET A O 1
ATOM 941 N N . TYR A 1 113 ? -8.007 13.377 9.260 1.00 94.50 113 TYR A N 1
ATOM 942 C CA . TYR A 1 113 ? -9.457 13.537 9.324 1.00 94.50 113 TYR A CA 1
ATOM 943 C C . TYR A 1 113 ? -9.907 14.989 9.132 1.00 94.50 113 TYR A C 1
ATOM 945 O O . TYR A 1 113 ? -10.881 15.239 8.429 1.00 94.50 113 TYR A O 1
ATOM 953 N N . GLU A 1 114 ? -9.161 15.970 9.644 1.00 93.88 114 GLU A N 1
ATOM 954 C CA . GLU A 1 114 ? -9.462 17.384 9.387 1.00 93.88 114 GLU A CA 1
ATOM 955 C C . GLU A 1 114 ? -9.434 17.732 7.893 1.00 93.88 114 GLU A C 1
ATOM 957 O O . GLU A 1 114 ? -10.276 18.496 7.421 1.00 93.88 114 GLU A O 1
ATOM 962 N N . TYR A 1 115 ? -8.480 17.192 7.127 1.00 93.69 115 TYR A N 1
ATOM 963 C CA . TYR A 1 115 ? -8.454 17.397 5.675 1.00 93.69 115 TYR A CA 1
ATOM 964 C C . TYR A 1 115 ? -9.562 16.623 4.972 1.00 93.69 115 TYR A C 1
ATOM 966 O O . TYR A 1 115 ? -10.171 17.148 4.044 1.00 93.69 115 TYR A O 1
ATOM 974 N N . HIS A 1 116 ? -9.890 15.426 5.440 1.00 93.62 116 HIS A N 1
ATOM 975 C CA . HIS A 1 116 ? -11.032 14.694 4.912 1.00 93.62 116 HIS A CA 1
ATOM 976 C C . HIS A 1 116 ? -12.342 15.478 5.081 1.00 93.62 116 HIS A C 1
ATOM 978 O O . HIS A 1 116 ? -13.071 15.673 4.109 1.00 93.62 116 HIS A O 1
ATOM 984 N N . ASN A 1 117 ? -12.562 16.076 6.255 1.00 91.88 117 ASN A N 1
ATOM 985 C CA . ASN A 1 117 ? -13.707 16.951 6.523 1.00 91.88 117 ASN A CA 1
ATOM 986 C C . ASN A 1 117 ? -13.721 18.233 5.675 1.00 91.88 117 ASN A C 1
ATOM 988 O O . ASN A 1 117 ? -14.784 18.806 5.447 1.00 91.88 117 ASN A O 1
ATOM 992 N N . LYS A 1 118 ? -12.567 18.684 5.163 1.00 93.56 118 LYS A N 1
ATOM 993 C CA . LYS A 1 118 ? -12.487 19.794 4.193 1.00 93.56 118 LYS A CA 1
ATOM 994 C C . LYS A 1 118 ? -12.924 19.393 2.776 1.00 93.56 118 LYS A C 1
ATOM 996 O O . LYS A 1 118 ? -12.946 20.254 1.901 1.00 93.56 118 LYS A O 1
ATOM 1001 N N . GLY A 1 119 ? -13.268 18.124 2.540 1.00 92.69 119 GLY A N 1
ATOM 1002 C CA . GLY A 1 119 ? -13.769 17.618 1.259 1.00 92.69 119 GLY A CA 1
ATOM 1003 C C . GLY A 1 119 ? -12.744 16.849 0.421 1.00 92.69 119 GLY A C 1
ATOM 1004 O O . GLY A 1 119 ? -12.978 16.631 -0.769 1.00 92.69 119 GLY A O 1
ATOM 1005 N N . TYR A 1 120 ? -11.610 16.446 1.003 1.00 95.31 120 TYR A N 1
ATOM 1006 C CA . TYR A 1 120 ? -10.659 15.562 0.326 1.00 95.31 120 TYR A CA 1
ATOM 1007 C C . TYR A 1 120 ? -11.079 14.096 0.486 1.00 95.31 120 TYR A C 1
ATOM 1009 O O . TYR A 1 120 ? -11.194 13.581 1.599 1.00 95.31 120 TYR A O 1
ATOM 1017 N N . ASP A 1 121 ? -11.283 13.409 -0.633 1.00 94.25 121 ASP A N 1
ATOM 1018 C CA . ASP A 1 121 ? -11.705 12.008 -0.662 1.00 94.25 121 ASP A CA 1
ATOM 1019 C C . ASP A 1 121 ? -10.582 11.050 -0.245 1.00 94.25 121 ASP A C 1
ATOM 1021 O O . ASP A 1 121 ? -10.854 9.993 0.324 1.00 94.25 121 ASP A O 1
ATOM 1025 N N . ILE A 1 122 ? -9.327 11.416 -0.522 1.00 95.50 122 ILE A N 1
ATOM 1026 C CA . ILE A 1 122 ? -8.136 10.631 -0.197 1.00 95.50 122 ILE A CA 1
ATOM 1027 C C . ILE A 1 122 ? -7.144 11.526 0.541 1.00 95.50 122 ILE A C 1
ATOM 1029 O O . ILE A 1 122 ? -6.683 12.534 0.008 1.00 95.50 122 ILE A O 1
ATOM 1033 N N . VAL A 1 123 ? -6.750 11.129 1.746 1.00 94.94 123 VAL A N 1
ATOM 1034 C CA . VAL A 1 123 ? -5.669 11.775 2.494 1.00 94.94 123 VAL A CA 1
ATOM 1035 C C . VAL A 1 123 ? -4.575 10.753 2.760 1.00 94.94 123 VAL A C 1
ATOM 1037 O O . VAL A 1 123 ? -4.835 9.674 3.288 1.00 94.94 123 VAL A O 1
ATOM 1040 N N . ILE A 1 124 ? -3.342 11.078 2.381 1.00 92.50 124 ILE A N 1
ATOM 1041 C CA . ILE A 1 124 ? -2.195 10.170 2.481 1.00 92.50 124 ILE A CA 1
ATOM 1042 C C . ILE A 1 124 ? -1.140 10.806 3.374 1.00 92.50 124 ILE A C 1
ATOM 1044 O O . ILE A 1 124 ? -0.692 11.917 3.099 1.00 92.50 124 ILE A O 1
ATOM 1048 N N . LEU A 1 125 ? -0.702 10.094 4.412 1.00 90.31 125 LEU A N 1
ATOM 1049 C CA . LEU A 1 125 ? 0.498 10.464 5.155 1.00 90.31 125 LEU A CA 1
ATOM 1050 C C . LEU A 1 125 ? 1.698 9.755 4.538 1.00 90.31 125 LEU A C 1
ATOM 1052 O O . LEU A 1 125 ? 1.745 8.525 4.514 1.00 90.31 125 LEU A O 1
ATOM 1056 N N . ASN A 1 126 ? 2.688 10.515 4.084 1.00 86.75 126 ASN A N 1
ATOM 1057 C CA . ASN A 1 126 ? 3.874 9.967 3.443 1.00 86.75 126 ASN A CA 1
ATOM 1058 C C . ASN A 1 126 ? 5.172 10.433 4.122 1.00 86.75 126 ASN A C 1
ATOM 1060 O O . ASN A 1 126 ? 5.216 11.431 4.842 1.00 86.75 126 ASN A O 1
ATOM 1064 N N . THR A 1 127 ? 6.254 9.689 3.897 1.00 81.44 127 THR A N 1
ATOM 1065 C CA . THR A 1 127 ? 7.610 10.060 4.321 1.00 81.44 127 THR A CA 1
ATOM 1066 C C . THR A 1 127 ? 8.591 9.961 3.169 1.00 81.44 127 THR A C 1
ATOM 1068 O O . THR A 1 127 ? 8.488 9.060 2.339 1.00 81.44 127 THR A O 1
ATOM 1071 N N . PRO A 1 128 ? 9.589 10.851 3.087 1.00 72.50 128 PRO A N 1
ATOM 1072 C CA . PRO A 1 128 ? 10.585 10.755 2.033 1.00 72.50 128 PRO A CA 1
ATOM 1073 C C . PRO A 1 128 ? 11.494 9.542 2.269 1.00 72.50 128 PRO A C 1
ATOM 1075 O O . PRO A 1 128 ? 11.939 9.306 3.394 1.00 72.50 128 PRO A O 1
ATOM 1078 N N . TYR A 1 129 ? 11.864 8.824 1.202 1.00 65.19 129 TYR A N 1
ATOM 1079 C CA . TYR A 1 129 ? 12.810 7.704 1.313 1.00 65.19 129 TYR A CA 1
ATOM 1080 C C . TYR A 1 129 ? 14.112 8.130 1.991 1.00 65.19 129 TYR A C 1
ATOM 1082 O O . TYR A 1 129 ? 14.666 9.179 1.672 1.00 65.19 129 TYR A O 1
ATOM 1090 N N . SER A 1 130 ? 14.640 7.323 2.907 1.00 63.19 130 SER A N 1
ATOM 1091 C CA . SER A 1 130 ? 15.807 7.718 3.707 1.00 63.19 130 SER A CA 1
ATOM 1092 C C . SER A 1 130 ? 17.122 7.713 2.916 1.00 63.19 130 SER A C 1
ATOM 1094 O O . SER A 1 130 ? 17.924 8.642 3.023 1.00 63.19 130 SER A O 1
ATOM 1096 N N . LYS A 1 131 ? 17.346 6.705 2.059 1.00 64.94 131 LYS A N 1
ATOM 1097 C CA . LYS A 1 131 ? 18.629 6.563 1.351 1.00 64.94 131 LYS A CA 1
ATOM 1098 C C . LYS A 1 131 ? 18.665 7.428 0.090 1.00 64.94 131 LYS A C 1
ATOM 1100 O O . LYS A 1 131 ? 17.826 7.297 -0.803 1.00 64.94 131 LYS A O 1
ATOM 1105 N N . TRP A 1 132 ? 19.713 8.240 -0.035 1.00 65.81 132 TRP A N 1
ATOM 1106 C CA . TRP A 1 132 ? 19.952 9.078 -1.214 1.00 65.81 132 TRP A CA 1
ATOM 1107 C C . TRP A 1 132 ? 20.040 8.261 -2.513 1.00 65.81 132 TRP A C 1
ATOM 1109 O O . TRP A 1 132 ? 19.488 8.677 -3.529 1.00 65.81 132 TRP A O 1
ATOM 1119 N N . LYS A 1 133 ? 20.625 7.054 -2.462 1.00 62.94 133 LYS A N 1
ATOM 1120 C CA . LYS A 1 133 ? 20.680 6.128 -3.606 1.00 62.94 133 LYS A CA 1
ATOM 1121 C C . LYS A 1 133 ? 19.285 5.804 -4.158 1.00 62.94 133 LYS A C 1
ATOM 1123 O O . LYS A 1 133 ? 19.080 5.921 -5.360 1.00 62.94 133 LYS A O 1
ATOM 1128 N N . HIS A 1 134 ? 18.312 5.498 -3.293 1.00 64.62 134 HIS A N 1
ATOM 1129 C CA . HIS A 1 134 ? 16.932 5.243 -3.726 1.00 64.62 134 HIS A CA 1
ATOM 1130 C C . HIS A 1 134 ? 16.269 6.501 -4.286 1.00 64.62 134 HIS A C 1
ATOM 1132 O O . HIS A 1 134 ? 15.587 6.417 -5.297 1.00 64.62 134 HIS A O 1
ATOM 1138 N N . ARG A 1 135 ? 16.509 7.683 -3.700 1.00 66.69 135 ARG A N 1
ATOM 1139 C CA . ARG A 1 135 ? 15.968 8.942 -4.245 1.00 66.69 135 ARG A CA 1
ATOM 1140 C C . ARG A 1 135 ? 16.504 9.251 -5.640 1.00 66.69 135 ARG A C 1
ATOM 1142 O O . ARG A 1 135 ? 15.741 9.678 -6.495 1.00 66.69 135 ARG A O 1
ATOM 1149 N N . LEU A 1 136 ? 17.806 9.069 -5.862 1.00 66.62 136 LEU A N 1
ATOM 1150 C CA . LEU A 1 136 ? 18.429 9.276 -7.173 1.00 66.62 136 LEU A CA 1
ATOM 1151 C C . LEU A 1 136 ? 17.891 8.284 -8.199 1.00 66.62 136 LEU A C 1
ATOM 1153 O O . LEU A 1 136 ? 17.541 8.673 -9.308 1.00 66.62 136 LEU A O 1
ATOM 1157 N N . PHE A 1 137 ? 17.779 7.022 -7.800 1.00 67.19 137 PHE A N 1
ATOM 1158 C CA . PHE A 1 137 ? 17.241 5.970 -8.639 1.00 67.19 137 PHE A CA 1
ATOM 1159 C C . PHE A 1 137 ? 15.770 6.225 -9.009 1.00 67.19 137 PHE A C 1
ATOM 1161 O O . PHE A 1 137 ? 15.430 6.232 -10.186 1.00 67.19 137 PHE A O 1
ATOM 1168 N N . LEU A 1 138 ? 14.915 6.566 -8.040 1.00 65.56 138 LEU A N 1
ATOM 1169 C CA . LEU A 1 138 ? 13.516 6.930 -8.296 1.00 65.56 138 LEU A CA 1
ATOM 1170 C C . LEU A 1 138 ? 13.392 8.192 -9.157 1.00 65.56 138 LEU A C 1
ATOM 1172 O O . LEU A 1 138 ? 12.535 8.237 -10.029 1.00 65.56 138 LEU A O 1
ATOM 1176 N N . LYS A 1 139 ? 14.275 9.187 -8.978 1.00 69.94 139 LYS A N 1
ATOM 1177 C CA . LYS A 1 139 ? 14.345 10.370 -9.857 1.00 69.94 139 LYS A CA 1
ATOM 1178 C C . LYS A 1 139 ? 14.694 10.012 -11.300 1.00 69.94 139 LYS A C 1
ATOM 1180 O O . LYS A 1 139 ? 14.176 10.631 -12.227 1.00 69.94 139 LYS A O 1
ATOM 1185 N N . PHE A 1 140 ? 15.589 9.047 -11.493 1.00 67.94 140 PHE A N 1
ATOM 1186 C CA . PHE A 1 140 ? 15.960 8.567 -12.820 1.00 67.94 140 PHE A CA 1
ATOM 1187 C C . PHE A 1 140 ? 14.781 7.849 -13.488 1.00 67.94 140 PHE A C 1
ATOM 1189 O O . PHE A 1 140 ? 14.422 8.176 -14.617 1.00 67.94 140 PHE A O 1
ATOM 1196 N N . ILE A 1 141 ? 14.111 6.960 -12.751 1.00 64.31 141 ILE A N 1
ATOM 1197 C CA . ILE A 1 141 ? 12.904 6.259 -13.207 1.00 64.31 141 ILE A CA 1
ATOM 1198 C C . ILE A 1 141 ? 11.781 7.246 -13.539 1.00 64.31 141 ILE A C 1
ATOM 1200 O O . ILE A 1 141 ? 11.200 7.160 -14.618 1.00 64.31 141 ILE A O 1
ATOM 1204 N N . SER A 1 142 ? 11.501 8.223 -12.672 1.00 66.56 142 SER A N 1
ATOM 1205 C CA . SER A 1 142 ? 10.446 9.221 -12.903 1.00 66.56 142 SER A CA 1
ATOM 1206 C C . SER A 1 142 ? 10.711 10.121 -14.110 1.00 66.56 142 SER A C 1
ATOM 1208 O O . SER A 1 142 ? 9.805 10.781 -14.592 1.00 66.56 142 SER A O 1
ATOM 1210 N N . LYS A 1 143 ? 11.964 10.211 -14.576 1.00 68.25 143 LYS A N 1
ATOM 1211 C CA . LYS A 1 143 ? 12.313 10.973 -15.783 1.00 68.25 143 LYS A CA 1
ATOM 1212 C C . LYS A 1 143 ? 12.069 10.168 -17.063 1.00 68.25 143 LYS A C 1
ATOM 1214 O O . LYS A 1 143 ? 11.858 10.753 -18.119 1.00 68.25 143 LYS A O 1
ATOM 1219 N N . LEU A 1 144 ? 12.145 8.842 -16.966 1.00 59.22 144 LEU A N 1
ATOM 1220 C CA . LEU A 1 144 ? 11.949 7.909 -18.077 1.00 59.22 144 LEU A CA 1
ATOM 1221 C C . LEU A 1 144 ? 10.497 7.434 -18.198 1.00 59.22 144 LEU A C 1
ATOM 1223 O O . LEU A 1 144 ? 10.060 7.100 -19.293 1.00 59.22 144 LEU A O 1
ATOM 1227 N N . SER A 1 145 ? 9.761 7.413 -17.089 1.00 56.38 145 SER A N 1
ATOM 1228 C CA . SER A 1 145 ? 8.333 7.098 -17.050 1.00 56.38 145 SER A CA 1
ATOM 1229 C C . SER A 1 145 ? 7.498 8.372 -17.187 1.00 56.38 145 SER A C 1
ATOM 1231 O O . SER A 1 145 ? 7.885 9.436 -16.708 1.00 56.38 145 SER A O 1
ATOM 1233 N N . LYS A 1 146 ? 6.346 8.273 -17.860 1.00 55.31 146 LYS A N 1
ATOM 1234 C CA . LYS A 1 146 ? 5.370 9.376 -17.927 1.00 55.31 146 LYS A CA 1
ATOM 1235 C C . LYS A 1 146 ? 4.623 9.563 -16.603 1.00 55.31 146 LYS A C 1
ATOM 1237 O O . LYS A 1 146 ? 4.099 10.645 -16.341 1.00 55.31 146 LYS A O 1
ATOM 1242 N N . ASP A 1 147 ? 4.615 8.529 -15.768 1.00 57.50 147 ASP A N 1
ATOM 1243 C CA . ASP A 1 147 ? 3.917 8.528 -14.494 1.00 57.50 147 ASP A CA 1
ATOM 1244 C C . ASP A 1 147 ? 4.699 9.257 -13.400 1.00 57.50 147 ASP A C 1
ATOM 1246 O O . ASP A 1 147 ? 5.913 9.110 -13.234 1.00 57.50 147 ASP A O 1
ATOM 1250 N N . LYS A 1 148 ? 3.968 10.019 -12.582 1.00 57.44 148 LYS A N 1
ATOM 1251 C CA . LYS A 1 148 ? 4.504 10.648 -11.371 1.00 57.44 148 LYS A CA 1
ATOM 1252 C C . LYS A 1 148 ? 4.716 9.585 -10.295 1.00 57.44 148 LYS A C 1
ATOM 1254 O O . LYS A 1 148 ? 3.901 9.422 -9.391 1.00 57.44 148 LYS A O 1
ATOM 1259 N N . ILE A 1 149 ? 5.830 8.868 -10.378 1.00 60.06 149 ILE A N 1
ATOM 1260 C CA . ILE A 1 149 ? 6.233 7.935 -9.325 1.00 60.06 149 ILE A CA 1
ATOM 1261 C C . ILE A 1 149 ? 6.575 8.745 -8.073 1.00 60.06 149 ILE A C 1
ATOM 1263 O O . ILE A 1 149 ? 7.483 9.583 -8.080 1.00 60.06 149 ILE A O 1
ATOM 1267 N N . SER A 1 150 ? 5.833 8.500 -6.992 1.00 62.06 150 SER A N 1
ATOM 1268 C CA . SER A 1 150 ? 6.058 9.174 -5.716 1.00 62.06 150 SER A CA 1
ATOM 1269 C C . SER A 1 150 ? 7.457 8.859 -5.179 1.00 62.06 150 SER A C 1
ATOM 1271 O O . SER A 1 150 ? 7.867 7.705 -5.077 1.00 62.06 150 SER A O 1
ATOM 1273 N N . GLN A 1 151 ? 8.194 9.901 -4.787 1.00 62.84 151 GLN A N 1
ATOM 1274 C CA . GLN A 1 151 ? 9.481 9.784 -4.084 1.00 62.84 151 GLN A CA 1
ATOM 1275 C C . GLN A 1 151 ? 9.303 9.575 -2.570 1.00 62.84 151 GLN A C 1
ATOM 1277 O O . GLN A 1 151 ? 10.252 9.750 -1.796 1.00 62.84 151 GLN A O 1
ATOM 1282 N N . HIS A 1 152 ? 8.089 9.238 -2.147 1.00 70.50 152 HIS A N 1
ATOM 1283 C CA . HIS A 1 152 ? 7.710 9.074 -0.757 1.00 70.50 152 HIS A CA 1
ATOM 1284 C C . HIS A 1 152 ? 7.134 7.676 -0.534 1.00 70.50 152 HIS A C 1
ATOM 1286 O O . HIS A 1 152 ? 6.486 7.105 -1.409 1.00 70.50 152 HIS A O 1
ATOM 1292 N N . HIS A 1 153 ? 7.395 7.138 0.651 1.00 73.81 153 HIS A N 1
ATOM 1293 C CA . HIS A 1 153 ? 6.742 5.951 1.167 1.00 73.81 153 HIS A CA 1
ATOM 1294 C C . HIS A 1 153 ? 5.457 6.380 1.871 1.00 73.81 153 HIS A C 1
ATOM 1296 O O . HIS A 1 153 ? 5.508 7.179 2.811 1.00 73.81 153 HIS A O 1
ATOM 1302 N N . ASP A 1 154 ? 4.324 5.847 1.434 1.00 82.50 154 ASP A N 1
ATOM 1303 C CA . ASP A 1 154 ? 3.032 6.107 2.062 1.00 82.50 154 ASP A CA 1
ATOM 1304 C C . ASP A 1 154 ? 2.895 5.227 3.317 1.00 82.50 154 ASP A C 1
ATOM 1306 O O . ASP A 1 154 ? 3.247 4.048 3.298 1.00 82.50 154 ASP A O 1
ATOM 1310 N N . LEU A 1 155 ? 2.469 5.812 4.434 1.00 84.50 155 LEU A N 1
ATOM 1311 C CA . LEU A 1 155 ? 2.419 5.157 5.748 1.00 84.50 155 LEU A CA 1
ATOM 1312 C C . LEU A 1 155 ? 0.989 4.897 6.205 1.00 84.50 155 LEU A C 1
ATOM 1314 O O . LEU A 1 155 ? 0.692 3.832 6.742 1.00 84.50 155 LEU A O 1
ATOM 1318 N N . LEU A 1 156 ? 0.119 5.883 5.996 1.00 90.38 156 LEU A N 1
ATOM 1319 C CA . LEU A 1 156 ? -1.280 5.859 6.401 1.00 90.38 156 LEU A CA 1
ATOM 1320 C C . LEU A 1 156 ? -2.127 6.396 5.255 1.0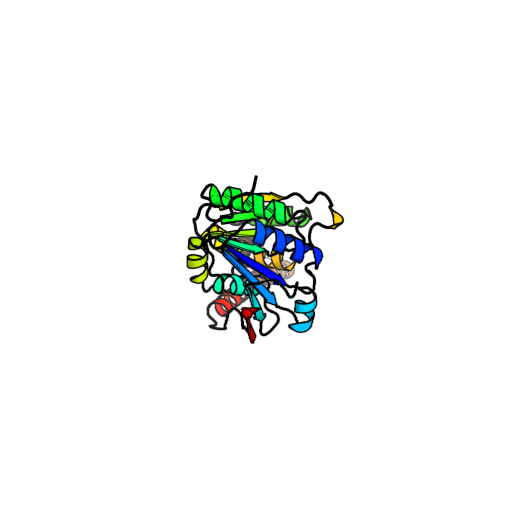0 90.38 156 LEU A C 1
ATOM 1322 O O . LEU A 1 156 ? -1.721 7.336 4.565 1.00 90.38 156 LEU A O 1
ATOM 1326 N N . PHE A 1 157 ? -3.327 5.848 5.116 1.00 93.44 157 PHE A N 1
ATOM 1327 C CA . PHE A 1 157 ? -4.328 6.346 4.183 1.00 93.44 157 PHE A CA 1
ATOM 1328 C C . PHE A 1 157 ? -5.634 6.588 4.930 1.00 93.44 157 PHE A C 1
ATOM 1330 O O . PHE A 1 157 ? -5.997 5.833 5.827 1.00 93.44 157 PHE A O 1
ATOM 1337 N N . LEU A 1 158 ? -6.341 7.638 4.549 1.00 95.56 158 LEU A N 1
ATOM 1338 C CA . LEU A 1 158 ? -7.722 7.886 4.923 1.00 95.56 158 LEU A CA 1
ATOM 1339 C C . LEU A 1 158 ? -8.495 8.065 3.627 1.00 95.56 158 LEU A C 1
ATOM 1341 O O . LEU A 1 158 ? -8.125 8.901 2.803 1.00 95.56 158 LEU A O 1
ATOM 1345 N N . VAL A 1 159 ? -9.523 7.251 3.431 1.00 96.19 159 VAL A N 1
ATOM 1346 C CA . VAL A 1 159 ? -10.282 7.216 2.182 1.00 96.19 159 VAL A CA 1
ATOM 1347 C C . VAL A 1 159 ? -11.778 7.287 2.451 1.00 96.19 159 VAL A C 1
ATOM 1349 O O . VAL A 1 159 ? -12.272 6.727 3.430 1.00 96.19 159 VAL A O 1
ATOM 1352 N N . SER A 1 160 ? -12.503 7.971 1.569 1.00 96.06 160 SER A N 1
ATOM 1353 C CA . SER A 1 160 ? -13.964 8.010 1.590 1.00 96.06 160 SER A CA 1
ATOM 1354 C C . SER A 1 160 ? -14.569 6.693 1.096 1.00 96.06 160 SER A C 1
ATOM 1356 O O . SER A 1 160 ? -13.963 5.963 0.301 1.00 96.06 160 SER A O 1
ATOM 1358 N N . LYS A 1 161 ? -15.819 6.411 1.481 1.00 94.25 161 LYS A N 1
ATOM 1359 C CA . LYS A 1 161 ? -16.570 5.248 0.979 1.00 94.25 161 LYS A CA 1
ATOM 1360 C C . LYS A 1 161 ? -16.620 5.173 -0.545 1.00 94.25 161 LYS A C 1
ATOM 1362 O O . LYS A 1 161 ? -16.583 4.088 -1.116 1.00 94.25 161 LYS A O 1
ATOM 1367 N N . ARG A 1 162 ? -16.683 6.322 -1.222 1.00 93.25 162 ARG A N 1
ATOM 1368 C CA . ARG A 1 162 ? -16.721 6.398 -2.692 1.00 93.25 162 ARG A CA 1
ATOM 1369 C C . ARG A 1 162 ? -15.455 5.801 -3.304 1.00 93.25 162 ARG A C 1
ATOM 1371 O O . ARG A 1 162 ? -15.539 4.998 -4.232 1.00 93.25 162 ARG A O 1
ATOM 1378 N N . VAL A 1 163 ? -14.302 6.140 -2.730 1.00 93.81 163 VAL A N 1
ATOM 1379 C CA . VAL A 1 163 ? -13.000 5.607 -3.140 1.00 93.81 163 VAL A CA 1
ATOM 1380 C C . VAL A 1 163 ? -12.912 4.115 -2.837 1.00 93.81 163 VAL A C 1
ATOM 1382 O O . VAL A 1 163 ? -12.476 3.356 -3.698 1.00 93.81 163 VAL A O 1
ATOM 1385 N N . VAL A 1 164 ? -13.381 3.677 -1.663 1.00 93.69 164 VAL A N 1
ATOM 1386 C CA . VAL A 1 164 ? -13.441 2.250 -1.294 1.00 93.69 164 VAL A CA 1
ATOM 1387 C C . VAL A 1 164 ? -14.275 1.451 -2.294 1.00 93.69 164 VAL A C 1
ATOM 1389 O O . VAL A 1 164 ? -13.831 0.405 -2.758 1.00 93.69 164 VAL A O 1
ATOM 1392 N N . ASN A 1 165 ? -15.442 1.962 -2.693 1.00 92.06 165 ASN A N 1
ATOM 1393 C CA . ASN A 1 165 ? -16.316 1.285 -3.649 1.00 92.06 165 ASN A CA 1
ATOM 1394 C C . ASN A 1 165 ? -15.633 1.109 -5.015 1.00 92.06 165 ASN A C 1
ATOM 1396 O O . ASN A 1 165 ? -15.671 0.019 -5.577 1.00 92.06 165 ASN A O 1
ATOM 1400 N N . ILE A 1 166 ? -14.946 2.129 -5.536 1.00 90.56 166 ILE A N 1
ATOM 1401 C CA . ILE A 1 166 ? -14.205 2.001 -6.805 1.00 90.56 166 ILE A CA 1
ATOM 1402 C C . ILE A 1 166 ? -12.990 1.099 -6.659 1.00 90.56 166 ILE A C 1
ATOM 1404 O O . ILE A 1 166 ? -12.716 0.275 -7.531 1.00 90.56 166 ILE A O 1
ATOM 1408 N N . TYR A 1 167 ? -12.287 1.211 -5.539 1.00 88.81 167 TYR A N 1
ATOM 1409 C CA . TYR A 1 167 ? -11.173 0.336 -5.238 1.00 88.81 167 TYR A CA 1
ATOM 1410 C C . TYR A 1 167 ? -11.621 -1.130 -5.218 1.00 88.81 167 TYR A C 1
ATOM 1412 O O . TYR A 1 167 ? -10.941 -1.961 -5.819 1.00 88.81 167 TYR A O 1
ATOM 1420 N N . SER A 1 168 ? -12.783 -1.440 -4.633 1.00 86.25 168 SER A N 1
ATOM 1421 C CA . SER A 1 168 ? -13.344 -2.798 -4.569 1.00 86.25 168 SER A CA 1
ATOM 1422 C C . SER A 1 168 ? -13.620 -3.417 -5.951 1.00 86.25 168 SER A C 1
ATOM 1424 O O . SER A 1 168 ? -13.489 -4.627 -6.116 1.00 86.25 168 SER A O 1
ATOM 1426 N N . LEU A 1 169 ? -13.901 -2.592 -6.971 1.00 85.50 169 LEU A N 1
ATOM 1427 C CA . LEU A 1 169 ? -14.088 -3.040 -8.358 1.00 85.50 169 LEU A CA 1
ATOM 1428 C C . LEU A 1 169 ? -12.772 -3.432 -9.044 1.00 85.50 169 LEU A C 1
ATOM 1430 O O . LEU A 1 169 ? -12.783 -4.195 -10.008 1.00 85.50 169 LEU A O 1
ATOM 1434 N N . SER A 1 170 ? -11.632 -2.919 -8.570 1.00 82.94 170 SER A N 1
ATOM 1435 C CA . SER A 1 170 ? -10.327 -3.297 -9.110 1.00 82.94 170 SER A CA 1
ATOM 1436 C C . SER A 1 170 ? -10.015 -4.748 -8.760 1.00 82.94 170 SER A C 1
ATOM 1438 O O . SER A 1 170 ? -9.891 -5.089 -7.585 1.00 82.94 170 SER A O 1
ATOM 1440 N N . THR A 1 171 ? -9.805 -5.578 -9.779 1.00 77.88 171 THR A N 1
ATOM 1441 C CA . THR A 1 171 ? -9.380 -6.981 -9.643 1.00 77.88 171 THR A CA 1
ATOM 1442 C C . THR A 1 171 ? -7.864 -7.156 -9.667 1.00 77.88 171 THR A C 1
ATOM 1444 O O . THR A 1 171 ? -7.376 -8.288 -9.599 1.00 77.88 171 THR A O 1
ATOM 1447 N N . SER A 1 172 ? -7.110 -6.056 -9.766 1.00 77.12 172 SER A N 1
ATOM 1448 C CA . SER A 1 172 ? -5.663 -6.150 -9.901 1.00 77.12 172 SER A CA 1
ATOM 1449 C C . SER A 1 172 ? -5.010 -6.740 -8.661 1.00 77.12 172 SER A C 1
ATOM 1451 O O . SER A 1 172 ? -5.216 -6.261 -7.545 1.00 77.12 172 SER A O 1
ATOM 1453 N N . ARG A 1 173 ? -4.175 -7.763 -8.869 1.00 71.19 173 ARG A N 1
ATOM 1454 C CA . ARG A 1 173 ? -3.407 -8.415 -7.788 1.00 71.19 173 ARG A CA 1
ATOM 1455 C C . ARG A 1 173 ? -2.040 -7.789 -7.593 1.00 71.19 173 ARG A C 1
ATOM 1457 O O . ARG A 1 173 ? -1.328 -8.097 -6.638 1.00 71.19 173 ARG A O 1
ATOM 1464 N N . ILE A 1 174 ? -1.649 -6.995 -8.575 1.00 68.31 174 ILE A N 1
ATOM 1465 C CA . ILE A 1 174 ? -0.280 -6.602 -8.809 1.00 68.31 174 ILE A CA 1
ATOM 1466 C C . ILE A 1 174 ? -0.072 -5.149 -8.385 1.00 68.31 174 ILE A C 1
ATOM 1468 O O . ILE A 1 174 ? 0.975 -4.815 -7.821 1.00 68.31 174 ILE A O 1
ATOM 1472 N N . PHE A 1 175 ? -1.065 -4.286 -8.621 1.00 73.50 175 PHE A N 1
ATOM 1473 C CA . PHE A 1 175 ? -0.938 -2.876 -8.285 1.00 73.50 175 PHE A CA 1
ATOM 1474 C C . PHE A 1 175 ? -1.039 -2.636 -6.773 1.00 73.50 175 PHE A C 1
ATOM 1476 O O . PHE A 1 175 ? -1.966 -3.121 -6.118 1.00 73.50 175 PHE A O 1
ATOM 1483 N N . PRO A 1 176 ? -0.105 -1.859 -6.192 1.00 76.50 176 PRO A N 1
ATOM 1484 C CA . PRO A 1 176 ? -0.173 -1.497 -4.789 1.00 76.50 176 PRO A CA 1
ATOM 1485 C C . PRO A 1 176 ? -1.339 -0.540 -4.545 1.00 76.50 176 PRO A C 1
ATOM 1487 O O . PRO A 1 176 ? -1.774 0.199 -5.434 1.00 76.50 176 PRO A O 1
ATOM 1490 N N . ILE A 1 177 ? -1.784 -0.503 -3.291 1.00 82.69 177 ILE A N 1
ATOM 1491 C CA . ILE A 1 177 ? -2.887 0.348 -2.840 1.00 82.69 177 ILE A CA 1
ATOM 1492 C C . ILE A 1 177 ? -2.647 1.815 -3.207 1.00 82.69 177 ILE A C 1
ATOM 1494 O O . ILE A 1 177 ? -3.529 2.469 -3.746 1.00 82.69 177 ILE A O 1
ATOM 1498 N N . THR A 1 178 ? -1.408 2.286 -3.042 1.00 81.94 178 THR A N 1
ATOM 1499 C CA . THR A 1 178 ? -0.958 3.627 -3.411 1.00 81.94 178 THR A CA 1
ATOM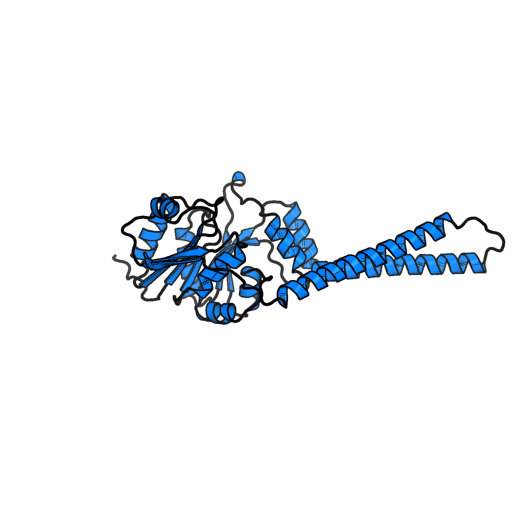 1500 C C . THR A 1 178 ? -1.267 3.974 -4.863 1.00 81.94 178 THR A C 1
ATOM 1502 O O . THR A 1 178 ? -1.830 5.033 -5.132 1.00 81.94 178 THR A O 1
ATOM 1505 N N . THR A 1 179 ? -0.893 3.104 -5.805 1.00 79.44 179 THR A N 1
ATOM 1506 C CA . THR A 1 179 ? -1.077 3.369 -7.237 1.00 79.44 179 THR A CA 1
ATOM 1507 C C . THR A 1 179 ? -2.556 3.371 -7.588 1.00 79.44 179 THR A C 1
ATOM 1509 O O . THR A 1 179 ? -3.019 4.274 -8.279 1.00 79.44 179 THR A O 1
ATOM 1512 N N . LEU A 1 180 ? -3.310 2.404 -7.062 1.00 82.75 180 LEU A N 1
ATOM 1513 C CA . LEU A 1 180 ? -4.746 2.311 -7.307 1.00 82.75 180 LEU A CA 1
ATOM 1514 C C . LEU A 1 180 ? -5.482 3.543 -6.770 1.00 82.75 180 LEU A C 1
ATOM 1516 O O . LEU A 1 180 ? -6.253 4.141 -7.511 1.00 82.75 180 LEU A O 1
ATOM 1520 N N . LEU A 1 181 ? -5.184 3.974 -5.539 1.00 86.50 181 LEU A N 1
ATOM 1521 C CA . LEU 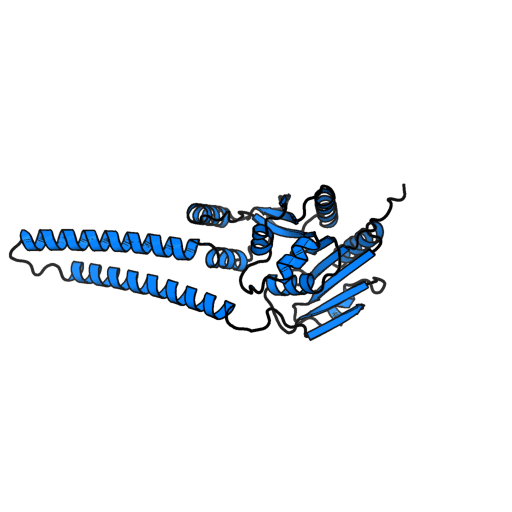A 1 181 ? -5.782 5.161 -4.924 1.00 86.50 181 LEU A CA 1
ATOM 1522 C C . LEU A 1 181 ? -5.462 6.439 -5.711 1.00 86.50 181 LEU A C 1
ATOM 1524 O O . LEU A 1 181 ? -6.364 7.225 -5.999 1.00 86.50 181 LEU A O 1
ATOM 1528 N N . ARG A 1 182 ? -4.201 6.627 -6.119 1.00 86.75 182 ARG A N 1
ATOM 1529 C CA . ARG A 1 182 ? -3.764 7.818 -6.870 1.00 86.75 182 ARG A CA 1
ATOM 1530 C C . ARG A 1 182 ? -4.344 7.889 -8.287 1.00 86.75 182 ARG A C 1
ATOM 1532 O O . ARG A 1 182 ? -4.535 8.988 -8.797 1.00 86.75 182 ARG A O 1
ATOM 1539 N N . ASN A 1 183 ? -4.674 6.746 -8.889 1.00 84.31 183 ASN A N 1
ATOM 1540 C CA . ASN A 1 183 ? -5.239 6.664 -10.239 1.00 84.31 183 ASN A CA 1
ATOM 1541 C C . ASN A 1 183 ? -6.775 6.731 -10.279 1.00 84.31 183 ASN A C 1
ATOM 1543 O O . ASN A 1 183 ? -7.354 6.688 -11.361 1.00 84.31 183 ASN A O 1
ATOM 1547 N N . THR A 1 184 ? -7.450 6.851 -9.132 1.00 85.44 184 THR A N 1
ATOM 1548 C CA . THR A 1 184 ? -8.922 6.912 -9.087 1.00 85.44 184 THR A CA 1
ATOM 1549 C C . THR A 1 184 ? -9.519 8.221 -9.620 1.00 85.44 184 THR A C 1
ATOM 1551 O O . THR A 1 184 ? -10.701 8.252 -9.950 1.00 85.44 184 THR A O 1
ATOM 1554 N N . GLY A 1 185 ? -8.733 9.302 -9.697 1.00 86.31 185 GLY A N 1
ATOM 1555 C CA . GLY A 1 185 ? -9.195 10.625 -10.142 1.00 86.31 185 GLY A CA 1
ATOM 1556 C C . GLY A 1 185 ? -9.906 11.467 -9.072 1.00 86.31 185 GLY A C 1
ATOM 1557 O O . GLY A 1 185 ? -10.325 12.583 -9.371 1.00 86.31 185 GLY A O 1
ATOM 1558 N N . TYR A 1 186 ? -10.022 10.971 -7.836 1.00 91.94 186 TYR A N 1
ATOM 1559 C CA . TYR A 1 186 ? -10.583 11.725 -6.709 1.00 91.94 186 TYR A CA 1
ATOM 1560 C C . TYR A 1 186 ? -9.625 12.784 -6.150 1.00 91.94 186 TYR A C 1
ATOM 1562 O O . TYR A 1 186 ? -8.433 12.809 -6.463 1.00 91.94 186 TYR A O 1
ATOM 1570 N N . SER A 1 187 ? -10.152 13.667 -5.296 1.00 93.00 187 SER A N 1
ATOM 1571 C CA . SER A 1 187 ? -9.360 14.689 -4.614 1.00 93.00 187 SER A CA 1
ATOM 1572 C C . SER A 1 187 ? -8.387 14.046 -3.618 1.00 93.00 187 SER A C 1
ATOM 1574 O O . SER A 1 187 ? -8.785 13.348 -2.685 1.00 93.00 187 SER A O 1
ATOM 1576 N N . ILE A 1 188 ? -7.089 14.288 -3.822 1.00 92.94 188 ILE A N 1
ATOM 1577 C CA . ILE A 1 188 ? -6.009 13.737 -2.995 1.00 92.94 188 ILE A CA 1
ATOM 1578 C C . ILE A 1 188 ? -5.306 14.871 -2.252 1.00 92.94 188 ILE A C 1
ATOM 1580 O O . ILE A 1 188 ? -4.898 15.859 -2.864 1.00 92.94 188 ILE A O 1
ATOM 1584 N N . PHE A 1 189 ? -5.106 14.694 -0.948 1.00 93.06 189 PHE A N 1
ATOM 1585 C CA . PHE A 1 189 ? -4.248 15.542 -0.129 1.00 93.06 189 PHE A CA 1
ATOM 1586 C C . PHE A 1 189 ? -3.098 14.730 0.475 1.00 93.06 189 PHE A C 1
ATOM 1588 O O . PHE A 1 189 ? -3.313 13.700 1.112 1.00 93.06 189 PHE A O 1
ATOM 1595 N N . GLU A 1 190 ? -1.863 15.196 0.291 1.00 90.94 190 GLU A N 1
ATOM 1596 C CA . GLU A 1 190 ? -0.667 14.519 0.798 1.00 90.94 190 GLU A CA 1
ATOM 1597 C C . GLU A 1 190 ? -0.061 15.280 1.977 1.00 90.94 190 GLU A C 1
ATOM 1599 O O . GLU A 1 190 ? 0.413 16.409 1.843 1.00 90.94 190 GLU A O 1
ATOM 1604 N N . LEU A 1 191 ? -0.041 14.633 3.138 1.00 89.94 191 LEU A N 1
ATOM 1605 C CA . LEU A 1 191 ? 0.642 15.102 4.332 1.00 89.94 191 LEU A CA 1
ATOM 1606 C C . LEU A 1 191 ? 2.067 14.556 4.357 1.00 89.94 191 LEU A C 1
ATOM 1608 O O . LEU A 1 191 ? 2.293 13.347 4.330 1.00 89.94 191 LEU A O 1
ATOM 1612 N N . HIS A 1 192 ? 3.036 15.459 4.457 1.00 87.19 192 HIS A N 1
ATOM 1613 C CA . HIS A 1 192 ? 4.448 15.102 4.491 1.00 87.19 192 HIS A CA 1
ATOM 1614 C C . HIS A 1 192 ? 4.958 15.014 5.928 1.00 87.19 192 HIS A C 1
ATOM 1616 O O . HIS A 1 192 ? 5.185 16.030 6.588 1.00 87.19 192 HIS A O 1
ATOM 1622 N N . TYR A 1 193 ? 5.218 13.796 6.394 1.00 81.62 193 TYR A N 1
ATOM 1623 C CA . TYR A 1 193 ? 5.904 13.551 7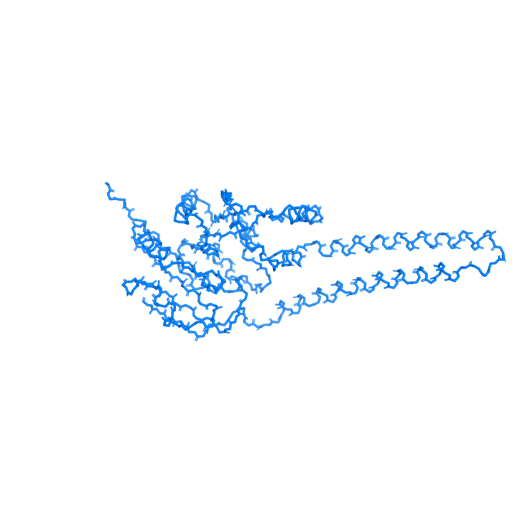.654 1.00 81.62 193 TYR A CA 1
ATOM 1624 C C . TYR A 1 193 ? 7.423 13.483 7.437 1.00 81.62 193 TYR A C 1
ATOM 1626 O O . TYR A 1 193 ? 7.927 12.863 6.497 1.00 81.62 193 TYR A O 1
ATOM 1634 N N . ARG A 1 194 ? 8.193 14.129 8.319 1.00 74.69 194 ARG A N 1
ATOM 1635 C CA . ARG A 1 194 ? 9.658 14.019 8.350 1.00 74.69 194 ARG A CA 1
ATOM 1636 C C . ARG A 1 194 ? 10.078 13.429 9.696 1.00 74.69 194 ARG A C 1
ATOM 1638 O O . ARG A 1 194 ? 9.947 14.120 10.705 1.00 74.69 194 ARG A O 1
ATOM 1645 N N . PRO A 1 195 ? 10.596 12.188 9.740 1.00 66.62 195 PRO A N 1
ATOM 1646 C CA . PRO A 1 195 ? 11.014 11.588 10.999 1.00 66.62 195 PRO A CA 1
ATOM 1647 C C . PRO A 1 195 ? 12.185 12.378 11.597 1.00 66.62 195 PRO A C 1
ATOM 1649 O O . PRO A 1 195 ? 13.218 12.551 10.948 1.00 66.62 195 PRO A O 1
ATOM 1652 N N . GLN A 1 196 ? 12.041 12.833 12.845 1.00 61.47 196 GLN A N 1
ATOM 1653 C CA . GLN A 1 196 ? 13.100 13.561 13.561 1.00 61.47 196 GLN A CA 1
ATOM 1654 C C . GLN A 1 196 ? 14.315 12.666 13.874 1.00 61.47 196 GLN A C 1
ATOM 1656 O O . GLN A 1 196 ? 15.447 13.142 13.899 1.00 61.47 196 GLN A O 1
ATOM 1661 N N . ASN A 1 197 ? 14.112 11.351 14.037 1.00 57.19 197 ASN A N 1
ATOM 1662 C CA . ASN A 1 197 ? 15.175 10.386 14.328 1.00 57.19 197 ASN A CA 1
ATOM 1663 C C . ASN A 1 197 ? 15.551 9.540 13.100 1.00 57.19 197 ASN A C 1
ATOM 1665 O O . ASN A 1 197 ? 14.838 8.609 12.723 1.00 57.19 197 ASN A O 1
ATOM 1669 N N . LYS A 1 198 ? 16.739 9.796 12.528 1.00 49.53 198 LYS A N 1
ATOM 1670 C CA . LYS A 1 198 ? 17.289 9.074 11.357 1.00 49.53 198 LYS A CA 1
ATOM 1671 C C . LYS A 1 198 ? 17.426 7.556 11.553 1.00 49.53 198 LYS A C 1
ATOM 1673 O O . LYS A 1 198 ? 17.330 6.817 10.583 1.00 49.53 198 LYS A O 1
ATOM 1678 N N . ARG A 1 199 ? 17.635 7.073 12.788 1.00 44.78 199 ARG A N 1
ATOM 1679 C CA . ARG A 1 199 ? 17.820 5.632 13.085 1.00 44.78 199 ARG A CA 1
ATOM 1680 C C . ARG A 1 199 ? 16.549 4.796 12.932 1.00 44.78 199 ARG A C 1
ATOM 1682 O O . ARG A 1 199 ? 16.645 3.588 12.771 1.00 44.78 199 ARG A O 1
ATOM 1689 N N . ARG A 1 200 ? 15.377 5.431 12.996 1.00 44.84 200 ARG A N 1
ATOM 1690 C CA . ARG A 1 200 ? 14.071 4.767 12.920 1.00 44.84 200 ARG A CA 1
ATOM 1691 C C . ARG A 1 200 ? 13.352 5.004 11.605 1.00 44.84 200 ARG A C 1
ATOM 1693 O O . ARG A 1 200 ? 12.213 4.571 11.494 1.00 44.84 200 ARG A O 1
ATOM 1700 N N . SER A 1 201 ? 13.977 5.679 10.630 1.00 44.84 201 SER A N 1
ATOM 1701 C CA . SER A 1 201 ? 13.393 5.807 9.294 1.00 44.84 201 SER A CA 1
ATOM 1702 C C . SER A 1 201 ? 13.428 4.432 8.629 1.00 44.84 201 SER A C 1
ATOM 1704 O O . SER A 1 201 ? 14.385 4.095 7.934 1.00 44.84 201 SER A O 1
ATOM 1706 N N . LEU A 1 202 ? 12.428 3.644 9.005 1.00 47.03 202 LEU A N 1
ATOM 1707 C CA . LEU A 1 202 ? 11.753 2.579 8.305 1.00 47.03 202 LEU A CA 1
ATOM 1708 C C . LEU A 1 202 ? 12.679 1.843 7.360 1.00 47.03 202 LEU A C 1
ATOM 1710 O O . LEU A 1 202 ? 13.032 2.352 6.293 1.00 47.03 202 LEU A O 1
ATOM 1714 N N . LEU A 1 203 ? 13.073 0.652 7.829 1.00 43.06 203 LEU A N 1
ATOM 1715 C CA . LEU A 1 203 ? 13.533 -0.467 7.018 1.00 43.06 203 LEU A CA 1
ATOM 1716 C C . LEU A 1 203 ? 13.016 -0.256 5.604 1.00 43.06 203 LEU A C 1
ATOM 1718 O O . LEU A 1 203 ? 11.808 -0.309 5.374 1.00 43.06 203 LEU A O 1
ATOM 1722 N N . SER A 1 204 ? 13.924 0.091 4.690 1.00 45.41 204 SER A N 1
ATOM 1723 C CA . SER A 1 204 ? 13.588 0.075 3.282 1.00 45.41 204 SER A CA 1
ATOM 1724 C C . SER A 1 204 ? 13.160 -1.360 3.030 1.00 45.41 204 SER A C 1
ATOM 1726 O O . SER A 1 204 ? 14.006 -2.250 2.996 1.00 45.41 204 SER A O 1
ATOM 1728 N N . LYS A 1 205 ? 11.847 -1.617 2.986 1.00 52.25 205 LYS A N 1
ATOM 1729 C CA . LYS A 1 205 ? 11.335 -2.864 2.444 1.00 52.25 205 LYS A CA 1
ATOM 1730 C C . LYS A 1 205 ? 11.785 -2.794 0.991 1.00 52.25 205 LYS A C 1
ATOM 1732 O O . LYS A 1 205 ? 11.151 -2.134 0.173 1.00 52.25 205 LYS A O 1
ATOM 1737 N N . ASP A 1 206 ? 12.964 -3.346 0.712 1.00 47.59 206 ASP A N 1
ATOM 1738 C CA . ASP A 1 206 ? 13.598 -3.338 -0.609 1.00 47.59 206 ASP A CA 1
ATOM 1739 C C . ASP A 1 206 ? 12.648 -3.969 -1.644 1.00 47.59 206 ASP A C 1
ATOM 1741 O O . ASP A 1 206 ? 12.635 -3.586 -2.816 1.00 47.59 206 ASP A O 1
ATOM 1745 N N . GLU A 1 207 ? 11.741 -4.820 -1.160 1.00 47.16 207 GLU A N 1
ATOM 1746 C CA . GLU A 1 207 ? 10.52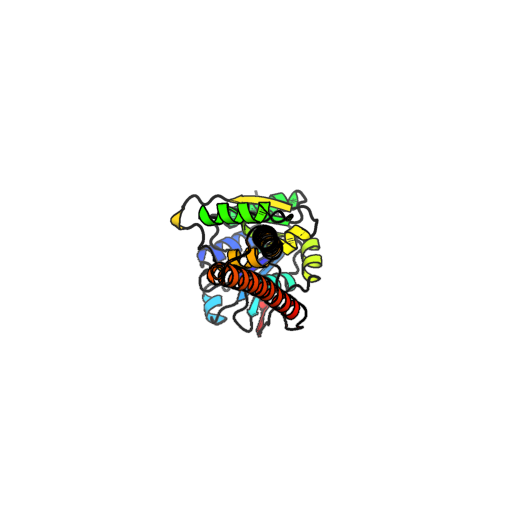7 -5.261 -1.828 1.00 47.16 207 GLU A CA 1
ATOM 1747 C C . GLU A 1 207 ? 9.741 -4.105 -2.459 1.00 47.16 207 GLU A C 1
ATOM 1749 O O . GLU A 1 207 ? 9.557 -4.117 -3.670 1.00 47.16 207 GLU A O 1
ATOM 1754 N N . TYR A 1 208 ? 9.335 -3.068 -1.719 1.00 49.56 208 TYR A N 1
ATOM 1755 C CA . TYR A 1 208 ? 8.516 -1.966 -2.251 1.00 49.56 208 TYR A CA 1
ATOM 1756 C C . TYR A 1 208 ? 9.208 -1.226 -3.407 1.00 49.56 208 TYR A C 1
ATOM 1758 O O . TYR A 1 208 ? 8.568 -0.872 -4.397 1.00 49.56 208 TYR A O 1
ATOM 1766 N N . THR A 1 209 ? 10.534 -1.055 -3.336 1.00 49.88 209 THR A N 1
ATOM 1767 C CA . THR A 1 209 ? 11.312 -0.486 -4.447 1.00 49.88 209 THR A CA 1
ATOM 1768 C C . THR A 1 209 ? 11.393 -1.424 -5.649 1.00 49.88 209 THR A C 1
ATOM 1770 O O . THR A 1 209 ? 11.242 -0.963 -6.775 1.00 49.88 209 THR A O 1
ATOM 1773 N N . LEU A 1 210 ? 11.561 -2.734 -5.439 1.00 47.66 210 LEU A N 1
ATOM 1774 C CA . LEU A 1 210 ? 11.545 -3.730 -6.514 1.00 47.66 210 LEU A CA 1
ATOM 1775 C C . LEU A 1 210 ? 10.160 -3.828 -7.178 1.00 47.66 210 LEU A C 1
ATOM 1777 O O . LEU A 1 210 ? 10.063 -3.947 -8.401 1.00 47.66 210 LEU A O 1
ATOM 1781 N N . TYR A 1 211 ? 9.092 -3.699 -6.390 1.00 54.31 211 TYR A N 1
ATOM 1782 C CA . TYR A 1 211 ? 7.711 -3.626 -6.858 1.00 54.31 211 TYR A CA 1
ATOM 1783 C C . TYR A 1 211 ? 7.490 -2.355 -7.700 1.00 54.31 211 TYR A C 1
ATOM 1785 O O . TYR A 1 211 ? 7.058 -2.462 -8.843 1.00 54.31 211 TYR A O 1
ATOM 1793 N N . MET A 1 212 ? 7.899 -1.167 -7.239 1.00 52.28 212 MET A N 1
ATOM 1794 C CA . MET A 1 212 ? 7.788 0.075 -8.030 1.00 52.28 212 MET A CA 1
ATOM 1795 C C . MET A 1 212 ? 8.575 0.050 -9.356 1.00 52.28 212 MET A C 1
ATOM 1797 O O . MET A 1 212 ? 8.118 0.603 -10.357 1.00 52.28 212 MET A O 1
ATOM 1801 N N . ILE A 1 213 ? 9.735 -0.615 -9.396 1.00 51.97 213 ILE A N 1
ATOM 1802 C CA . ILE A 1 213 ? 10.522 -0.819 -10.629 1.00 51.97 213 ILE A CA 1
ATOM 1803 C C . ILE A 1 213 ? 9.807 -1.758 -11.602 1.00 51.97 213 ILE A C 1
ATOM 1805 O O . ILE A 1 213 ? 9.880 -1.566 -12.812 1.00 51.97 213 ILE A O 1
ATOM 1809 N N . THR A 1 214 ? 9.134 -2.785 -11.079 1.00 49.22 214 THR A N 1
ATOM 1810 C CA . THR A 1 214 ? 8.444 -3.785 -11.904 1.00 49.22 214 THR A CA 1
ATOM 1811 C C . THR A 1 214 ? 7.172 -3.214 -12.547 1.00 49.22 214 THR A C 1
ATOM 1813 O O . THR A 1 214 ? 6.778 -3.692 -13.606 1.00 49.22 214 THR A O 1
ATOM 1816 N N . PHE A 1 215 ? 6.556 -2.192 -11.937 1.00 51.22 215 PHE A N 1
ATOM 1817 C CA . PHE A 1 215 ? 5.228 -1.682 -12.321 1.00 51.22 215 PHE A CA 1
ATOM 1818 C C . PHE A 1 215 ? 5.189 -0.255 -12.849 1.00 51.22 215 PHE A C 1
ATOM 1820 O O . PHE A 1 215 ? 4.112 0.238 -13.166 1.00 51.22 215 PHE A O 1
ATOM 1827 N N . SER A 1 216 ? 6.337 0.403 -12.969 1.00 54.84 216 SER A N 1
ATOM 1828 C CA . SER A 1 216 ? 6.433 1.611 -13.781 1.00 54.84 216 SER A CA 1
ATOM 1829 C C . SER A 1 216 ? 6.746 1.241 -15.229 1.00 54.84 216 SER A C 1
ATOM 1831 O O . SER A 1 216 ? 7.469 0.272 -15.479 1.00 54.84 216 SER A O 1
ATOM 1833 N N . ASP A 1 217 ? 6.326 2.089 -16.175 1.00 53.84 217 ASP A N 1
ATOM 1834 C CA . ASP A 1 217 ? 6.779 2.091 -17.580 1.00 53.84 217 ASP A CA 1
ATOM 1835 C C . ASP A 1 217 ? 8.307 2.213 -17.731 1.00 53.84 217 ASP A C 1
ATOM 1837 O O . ASP A 1 217 ? 8.834 2.323 -18.831 1.00 53.84 217 ASP A O 1
ATOM 1841 N N . PHE A 1 218 ? 9.069 2.159 -16.644 1.00 57.81 218 PHE A N 1
ATOM 1842 C CA . PHE A 1 218 ? 10.513 2.128 -16.650 1.00 57.81 218 PHE A CA 1
ATOM 1843 C C . PHE A 1 218 ? 11.096 0.862 -17.261 1.00 57.81 218 PHE A C 1
ATOM 1845 O O . PHE A 1 218 ? 11.951 0.981 -18.124 1.00 57.81 218 PHE A O 1
ATOM 1852 N N . LEU A 1 219 ? 10.678 -0.339 -16.849 1.00 61.88 219 LEU A N 1
ATOM 1853 C CA . LEU A 1 219 ? 11.272 -1.575 -17.374 1.00 61.88 219 LEU A CA 1
ATOM 1854 C C . LEU A 1 219 ? 11.150 -1.730 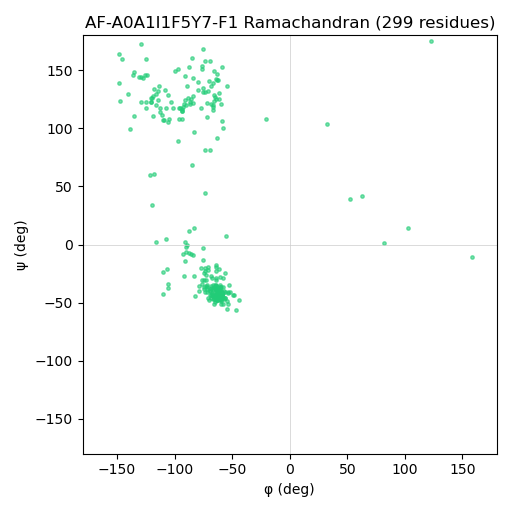-18.910 1.00 61.88 219 LEU A C 1
ATOM 1856 O O . LEU A 1 219 ? 12.161 -2.056 -19.538 1.00 61.88 219 LEU A O 1
ATOM 1860 N N . PRO A 1 220 ? 9.994 -1.440 -19.545 1.00 57.94 220 PRO A N 1
ATOM 1861 C CA . PRO A 1 220 ? 9.845 -1.463 -20.992 1.00 57.94 220 PRO A CA 1
ATOM 1862 C C . PRO A 1 220 ? 10.511 -0.250 -21.661 1.00 57.94 220 PRO A C 1
ATOM 1864 O O . PRO A 1 220 ? 11.143 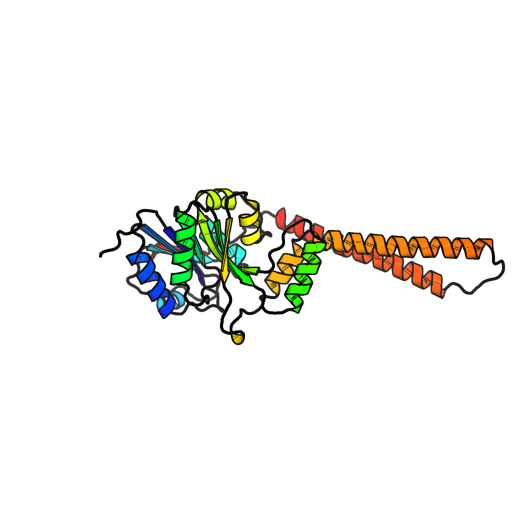-0.424 -22.698 1.00 57.94 220 PRO A O 1
ATOM 1867 N N . GLN A 1 221 ? 10.480 0.956 -21.076 1.00 58.28 221 GLN A N 1
ATOM 1868 C CA . GLN A 1 221 ? 11.180 2.117 -21.648 1.00 58.28 221 GLN A CA 1
ATOM 1869 C C . GLN A 1 221 ? 12.710 1.966 -21.567 1.00 58.28 221 GLN A C 1
ATOM 1871 O O . GLN A 1 221 ? 13.437 2.365 -22.477 1.00 58.28 221 GLN A O 1
ATOM 1876 N N . PHE A 1 222 ? 13.219 1.356 -20.497 1.00 65.00 222 PHE A N 1
ATOM 1877 C CA . PHE A 1 222 ? 14.630 1.031 -20.295 1.00 65.00 222 PHE A CA 1
ATOM 1878 C C . PHE A 1 222 ? 15.079 -0.056 -21.272 1.00 65.00 222 PHE A C 1
ATOM 1880 O O . PHE A 1 222 ? 16.090 0.114 -21.952 1.00 65.00 222 PHE A O 1
ATOM 1887 N N . ALA A 1 223 ? 14.281 -1.119 -21.418 1.00 64.50 223 ALA A N 1
ATOM 1888 C CA . ALA A 1 223 ? 14.464 -2.136 -22.448 1.00 64.50 223 ALA A CA 1
ATOM 1889 C C . ALA A 1 223 ? 14.518 -1.526 -23.853 1.00 64.50 223 ALA A C 1
ATOM 1891 O O . ALA A 1 223 ? 15.437 -1.810 -24.620 1.00 64.50 223 ALA A O 1
ATOM 1892 N N . PHE A 1 224 ? 13.566 -0.650 -24.175 1.00 62.34 224 PHE A N 1
ATOM 1893 C CA . PHE A 1 224 ? 13.483 0.045 -25.456 1.00 62.34 224 PHE A CA 1
ATOM 1894 C C . PHE A 1 224 ? 14.698 0.947 -25.701 1.00 62.34 224 PHE A C 1
ATOM 1896 O O . PHE A 1 224 ? 15.282 0.918 -26.781 1.00 62.34 224 PHE A O 1
ATOM 1903 N N . THR A 1 225 ? 15.149 1.682 -24.682 1.00 64.81 225 THR A N 1
ATOM 1904 C CA . THR A 1 225 ? 16.341 2.539 -24.772 1.00 64.81 225 THR A CA 1
ATOM 1905 C C . THR A 1 225 ? 17.602 1.716 -25.038 1.00 64.81 225 THR A C 1
ATOM 1907 O O . THR A 1 225 ? 18.407 2.080 -25.893 1.00 64.81 225 THR A O 1
ATOM 1910 N N . ILE A 1 226 ? 17.762 0.579 -24.355 1.00 69.56 226 ILE A N 1
ATOM 1911 C CA . ILE A 1 226 ? 18.888 -0.335 -24.589 1.00 69.56 226 ILE A CA 1
ATOM 1912 C C . ILE A 1 226 ? 18.793 -0.976 -25.972 1.00 69.56 226 ILE A C 1
ATOM 1914 O O . ILE A 1 226 ? 19.801 -1.086 -26.661 1.00 69.56 226 ILE A O 1
ATOM 1918 N N . THR A 1 227 ? 17.587 -1.322 -26.417 1.00 66.62 227 THR A N 1
ATOM 1919 C CA . THR A 1 227 ? 17.347 -1.857 -27.763 1.00 66.62 227 THR A CA 1
ATOM 1920 C C . THR A 1 227 ? 17.764 -0.856 -28.838 1.00 66.62 227 THR A C 1
ATOM 1922 O O . THR A 1 227 ? 18.495 -1.221 -29.754 1.00 66.62 227 THR A O 1
ATOM 1925 N N . ILE A 1 228 ? 17.375 0.417 -28.703 1.00 65.19 228 ILE A N 1
ATOM 1926 C CA . ILE A 1 228 ? 17.797 1.495 -29.610 1.00 65.19 228 ILE A CA 1
ATOM 1927 C C . ILE A 1 228 ? 19.315 1.671 -29.577 1.00 65.19 228 ILE A C 1
ATOM 1929 O O . ILE A 1 228 ? 19.943 1.800 -30.624 1.00 65.19 228 ILE A O 1
ATOM 1933 N N . PHE A 1 229 ? 19.922 1.653 -28.391 1.00 72.56 229 PHE A N 1
ATOM 1934 C CA . PHE A 1 229 ? 21.369 1.782 -28.255 1.00 72.56 229 PHE A CA 1
ATOM 1935 C C . PHE A 1 229 ? 22.114 0.627 -28.943 1.00 72.56 229 PHE A C 1
ATOM 1937 O O . PHE A 1 229 ? 23.045 0.859 -29.717 1.00 72.56 229 PHE A O 1
ATOM 1944 N N . CYS A 1 230 ? 21.662 -0.613 -28.740 1.00 70.81 230 CYS A N 1
ATOM 1945 C CA . CYS A 1 230 ? 22.209 -1.785 -29.415 1.00 70.81 230 CYS A CA 1
ATOM 1946 C C . CYS A 1 230 ? 21.995 -1.733 -30.934 1.00 70.81 230 CYS A C 1
ATOM 1948 O O . CYS A 1 230 ? 22.903 -2.087 -31.687 1.00 70.81 230 CYS A O 1
ATOM 1950 N N . PHE A 1 231 ? 20.837 -1.246 -31.388 1.00 64.25 231 PHE A N 1
ATOM 1951 C CA . PHE A 1 231 ? 20.541 -1.030 -32.803 1.00 64.25 231 PHE A CA 1
ATOM 1952 C C . PHE A 1 231 ? 21.499 -0.013 -33.438 1.00 64.25 231 PHE A C 1
ATOM 1954 O O . PHE A 1 231 ? 22.055 -0.289 -34.498 1.00 64.25 231 PHE A O 1
ATOM 1961 N N . ILE A 1 232 ? 21.774 1.115 -32.774 1.00 71.81 232 ILE A N 1
ATOM 1962 C CA . ILE A 1 232 ? 22.725 2.130 -33.261 1.00 71.81 232 ILE A CA 1
ATOM 1963 C C . ILE A 1 232 ? 24.142 1.550 -33.371 1.00 71.81 232 ILE A C 1
ATOM 1965 O O . ILE A 1 232 ? 24.809 1.755 -34.383 1.00 71.81 232 ILE A O 1
ATOM 1969 N N . ILE A 1 233 ? 24.600 0.791 -32.370 1.00 74.44 233 ILE A N 1
ATOM 1970 C CA . ILE A 1 233 ? 25.921 0.139 -32.407 1.00 74.44 233 ILE A CA 1
ATOM 1971 C C . ILE A 1 233 ? 26.000 -0.883 -33.544 1.00 74.44 233 ILE A C 1
ATOM 1973 O O . ILE A 1 233 ? 26.996 -0.927 -34.265 1.00 74.44 233 ILE A O 1
ATOM 1977 N N . SER A 1 234 ? 24.949 -1.684 -33.733 1.00 66.69 234 SER A N 1
ATOM 1978 C CA . SER A 1 234 ? 24.869 -2.637 -34.841 1.00 66.69 234 SER A CA 1
ATOM 1979 C C . SER A 1 234 ? 24.922 -1.923 -36.195 1.00 66.69 234 SER A C 1
ATOM 1981 O O . SER A 1 234 ? 25.687 -2.329 -37.069 1.00 66.69 234 SER A O 1
ATOM 1983 N N . LEU A 1 235 ? 24.195 -0.813 -36.343 1.00 66.69 235 LEU A N 1
ATOM 1984 C CA . LEU A 1 235 ? 24.167 -0.006 -37.560 1.00 66.69 235 LEU A CA 1
ATOM 1985 C C . LEU A 1 235 ? 25.537 0.624 -37.864 1.00 66.69 235 LEU A C 1
ATOM 1987 O O . LEU A 1 235 ? 25.991 0.574 -39.005 1.00 66.69 235 LEU A O 1
ATOM 1991 N N . LEU A 1 236 ? 26.249 1.126 -36.849 1.00 74.75 236 LEU A N 1
ATOM 1992 C CA . LEU A 1 236 ? 27.634 1.594 -36.991 1.00 74.75 236 LEU A CA 1
ATOM 1993 C C . LEU A 1 236 ? 28.588 0.462 -37.397 1.00 74.75 236 LEU A C 1
ATOM 1995 O O . LEU A 1 236 ? 29.445 0.661 -38.258 1.00 74.75 236 LEU A O 1
ATOM 1999 N N . GLY A 1 237 ? 28.414 -0.732 -36.824 1.00 70.50 237 GLY A N 1
ATOM 2000 C CA . GLY A 1 237 ? 29.173 -1.926 -37.198 1.00 70.50 237 GLY A CA 1
ATOM 2001 C C . GLY A 1 237 ? 28.961 -2.329 -38.659 1.00 70.50 237 GLY A C 1
ATOM 2002 O O . GLY A 1 237 ? 29.928 -2.635 -39.355 1.00 70.50 237 GLY A O 1
ATOM 2003 N N . ILE A 1 238 ? 27.719 -2.260 -39.150 1.00 65.06 238 ILE A N 1
ATOM 2004 C CA . ILE A 1 238 ? 27.371 -2.528 -40.555 1.00 65.06 238 ILE A CA 1
ATOM 2005 C C . ILE A 1 238 ? 28.005 -1.486 -41.482 1.00 65.06 238 ILE A C 1
ATOM 2007 O O . ILE A 1 238 ? 28.617 -1.858 -42.484 1.00 65.06 238 ILE A O 1
ATOM 2011 N N . ILE A 1 239 ? 27.909 -0.194 -41.151 1.00 71.00 239 ILE A N 1
ATOM 2012 C CA . ILE A 1 239 ? 28.515 0.884 -41.948 1.00 71.00 239 ILE A CA 1
ATOM 2013 C C . ILE A 1 239 ? 30.030 0.690 -42.038 1.00 71.00 239 ILE A C 1
ATOM 2015 O O . ILE A 1 239 ? 30.592 0.714 -43.131 1.00 71.00 239 ILE A O 1
ATOM 2019 N N . TYR A 1 240 ? 30.688 0.428 -40.908 1.00 72.38 240 TYR A N 1
ATOM 2020 C CA . TYR A 1 240 ? 32.125 0.172 -40.869 1.00 72.38 240 TYR A CA 1
ATOM 2021 C C . TYR A 1 240 ? 32.523 -1.055 -41.704 1.00 72.38 240 TYR A C 1
ATOM 2023 O O . TYR A 1 240 ? 33.453 -0.972 -42.506 1.00 72.38 240 TYR A O 1
ATOM 2031 N N . ALA A 1 241 ? 31.806 -2.175 -41.559 1.00 64.75 241 ALA A N 1
ATOM 2032 C CA . ALA A 1 241 ? 32.065 -3.390 -42.331 1.00 64.75 241 ALA A CA 1
ATOM 2033 C C . ALA A 1 241 ? 31.889 -3.157 -43.841 1.00 64.75 241 ALA A C 1
ATOM 2035 O O . ALA A 1 241 ? 32.698 -3.630 -44.636 1.00 64.75 241 ALA A O 1
ATOM 2036 N N . THR A 1 242 ? 30.880 -2.373 -44.228 1.00 64.19 242 THR A N 1
ATOM 2037 C CA . THR A 1 242 ? 30.610 -2.018 -45.629 1.00 64.19 242 THR A CA 1
ATOM 2038 C C . THR A 1 242 ? 31.720 -1.135 -46.204 1.00 64.19 242 THR A C 1
ATOM 2040 O O . THR A 1 242 ? 32.195 -1.390 -47.308 1.00 64.19 242 THR A O 1
ATOM 2043 N N . ILE A 1 243 ? 32.196 -0.140 -45.446 1.00 71.00 243 ILE A N 1
ATOM 2044 C CA . ILE A 1 243 ? 33.329 0.710 -45.846 1.00 71.00 243 ILE A CA 1
ATOM 2045 C C . ILE A 1 243 ? 34.596 -0.139 -46.004 1.00 71.00 243 ILE A C 1
ATOM 2047 O O . ILE A 1 243 ? 35.269 -0.061 -47.027 1.00 71.00 243 ILE A O 1
ATOM 2051 N N . MET A 1 244 ? 34.908 -1.003 -45.037 1.00 66.38 244 MET A N 1
ATOM 2052 C CA . MET A 1 244 ? 36.084 -1.874 -45.126 1.00 66.38 244 MET A CA 1
ATOM 2053 C C . MET A 1 244 ? 36.021 -2.833 -46.320 1.00 66.38 244 MET A C 1
ATOM 2055 O O . MET A 1 244 ? 37.029 -3.012 -47.000 1.00 66.38 244 MET A O 1
ATOM 2059 N N . PHE A 1 245 ? 34.848 -3.398 -46.615 1.00 64.25 245 PHE A N 1
ATOM 2060 C CA . PHE A 1 245 ? 34.643 -4.261 -47.780 1.00 64.25 245 PHE A CA 1
ATOM 2061 C C . PHE A 1 245 ? 34.856 -3.521 -49.110 1.00 64.25 245 PHE A C 1
ATOM 2063 O O . PHE A 1 245 ? 35.434 -4.076 -50.041 1.00 64.25 245 PHE A O 1
ATOM 2070 N N . LEU A 1 246 ? 34.415 -2.263 -49.202 1.00 67.56 246 LEU A N 1
ATOM 2071 C CA . LEU A 1 246 ? 34.540 -1.463 -50.423 1.00 67.56 246 LEU A CA 1
ATOM 2072 C C . LEU A 1 246 ? 35.973 -0.963 -50.671 1.00 67.56 246 LEU A C 1
ATOM 2074 O O . LEU A 1 246 ? 36.359 -0.806 -51.828 1.00 67.56 246 LEU A O 1
ATOM 2078 N N . PHE A 1 247 ? 36.763 -0.723 -49.615 1.00 68.44 247 PHE A N 1
ATOM 2079 C CA . PHE A 1 247 ? 38.081 -0.083 -49.727 1.00 68.44 247 PHE A CA 1
ATOM 2080 C C . PHE A 1 247 ? 39.295 -1.018 -49.546 1.00 68.44 247 PHE A C 1
ATOM 2082 O O . PHE A 1 247 ? 40.367 -0.679 -50.043 1.00 68.44 247 PHE A O 1
ATOM 2089 N N . ASN A 1 248 ? 39.170 -2.195 -48.911 1.00 60.47 248 ASN A N 1
ATOM 2090 C CA . ASN A 1 248 ? 40.309 -3.094 -48.646 1.00 60.47 248 ASN A CA 1
ATOM 2091 C C . ASN A 1 248 ? 40.147 -4.488 -49.285 1.00 60.47 248 ASN A C 1
ATOM 2093 O O . ASN A 1 248 ? 39.214 -5.221 -48.974 1.00 60.47 248 ASN A O 1
ATOM 2097 N N . LYS A 1 249 ? 41.107 -4.896 -50.137 1.00 54.16 249 LYS A N 1
ATOM 2098 C CA . LYS A 1 249 ? 41.080 -6.171 -50.895 1.00 54.16 249 LYS A CA 1
ATOM 2099 C C . LYS A 1 249 ? 41.775 -7.378 -50.240 1.00 54.16 249 LYS A C 1
A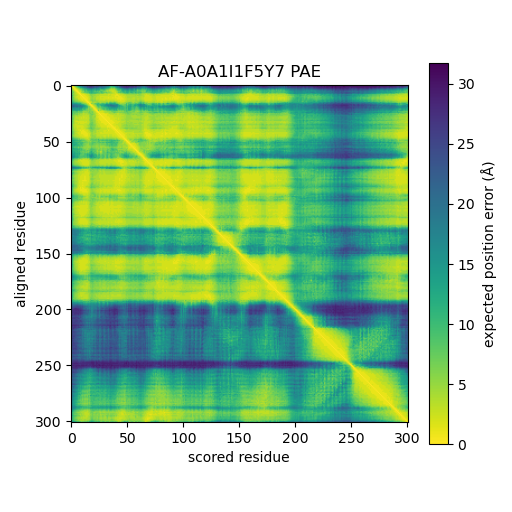TOM 2101 O O . LYS A 1 249 ? 41.615 -8.474 -50.757 1.00 54.16 249 LYS A O 1
ATOM 2106 N N . ASN A 1 250 ? 42.505 -7.223 -49.129 1.00 58.03 250 ASN A N 1
ATOM 2107 C CA . ASN A 1 250 ? 43.227 -8.330 -48.475 1.00 58.03 250 ASN A CA 1
ATOM 2108 C C . ASN A 1 250 ? 43.102 -8.269 -46.950 1.00 58.03 250 ASN A C 1
ATOM 2110 O O . ASN A 1 250 ? 43.837 -7.525 -46.303 1.00 58.03 250 ASN A O 1
ATOM 2114 N N . VAL A 1 251 ? 42.199 -9.063 -46.366 1.00 52.00 251 VAL A N 1
ATOM 2115 C CA . VAL A 1 251 ? 42.035 -9.141 -44.909 1.00 52.00 251 VAL A CA 1
ATOM 2116 C C . VAL A 1 251 ? 41.601 -10.553 -44.475 1.00 52.00 251 VAL A C 1
ATOM 2118 O O . VAL A 1 251 ? 40.540 -11.018 -44.873 1.00 52.00 251 VAL A O 1
ATOM 2121 N N . VAL A 1 252 ? 42.366 -11.200 -43.580 1.00 57.44 252 VAL A N 1
ATOM 2122 C CA . VAL A 1 252 ? 41.832 -12.160 -42.582 1.00 57.44 252 VAL A CA 1
ATOM 2123 C C . VAL A 1 252 ? 42.204 -11.653 -41.183 1.00 57.44 252 VAL A C 1
ATOM 2125 O O . VAL A 1 252 ? 42.930 -12.258 -40.406 1.00 57.44 252 VAL A O 1
ATOM 2128 N N . GLN A 1 253 ? 41.720 -10.453 -40.897 1.00 59.19 253 GLN A N 1
ATOM 2129 C CA . GLN A 1 253 ? 41.691 -9.783 -39.605 1.00 59.19 253 GLN A CA 1
ATOM 2130 C C . GLN A 1 253 ? 40.287 -9.186 -39.488 1.00 59.19 253 GLN A C 1
ATOM 2132 O O . GLN A 1 253 ? 39.905 -8.307 -40.248 1.00 59.19 253 GLN A O 1
ATOM 2137 N N . GLY A 1 254 ? 39.468 -9.719 -38.591 1.00 62.06 254 GLY A N 1
ATOM 2138 C CA . GLY A 1 254 ? 38.033 -9.416 -38.584 1.00 62.06 254 GLY A CA 1
ATOM 2139 C C . GLY A 1 254 ? 37.191 -10.470 -37.879 1.00 62.06 254 GLY A C 1
ATOM 2140 O O . GLY A 1 254 ? 36.033 -10.227 -37.570 1.00 62.06 254 GLY A O 1
ATOM 2141 N N . TRP A 1 255 ? 37.780 -11.622 -37.543 1.00 69.50 255 TRP A N 1
ATOM 2142 C CA . TRP A 1 255 ? 37.118 -12.612 -36.699 1.00 69.50 255 TRP A CA 1
ATOM 2143 C C . TRP A 1 255 ? 36.780 -12.039 -35.320 1.00 69.50 255 TRP A C 1
ATOM 2145 O O . TRP A 1 255 ? 35.655 -12.185 -34.865 1.00 69.50 255 TRP A O 1
ATOM 2155 N N . THR A 1 256 ? 37.701 -11.303 -34.690 1.00 63.62 256 THR A N 1
ATOM 2156 C CA . THR A 1 256 ? 37.458 -10.689 -33.376 1.00 63.62 256 THR A CA 1
ATOM 2157 C C . THR A 1 256 ? 36.335 -9.654 -33.422 1.00 63.62 256 THR A C 1
ATOM 2159 O O . THR A 1 256 ? 35.506 -9.607 -32.519 1.00 63.62 256 THR A O 1
ATOM 2162 N N . THR A 1 257 ? 36.266 -8.840 -34.478 1.00 70.12 257 THR A N 1
ATOM 2163 C CA . THR A 1 257 ? 35.220 -7.818 -34.628 1.00 70.12 257 THR A CA 1
ATOM 2164 C C . THR A 1 257 ? 33.874 -8.435 -34.998 1.00 70.12 257 THR A C 1
ATOM 2166 O O . THR A 1 257 ? 32.854 -8.023 -34.454 1.00 70.12 257 THR A O 1
ATOM 2169 N N . LEU A 1 258 ? 33.861 -9.466 -35.846 1.00 76.56 258 LEU A N 1
ATOM 2170 C CA . LEU A 1 258 ? 32.660 -10.219 -36.207 1.00 76.56 258 LEU A CA 1
ATOM 2171 C C . LEU A 1 258 ? 32.122 -11.007 -35.006 1.00 76.56 258 LEU A C 1
ATOM 2173 O O . LEU A 1 258 ? 30.923 -10.980 -34.745 1.00 76.56 258 LEU A O 1
ATOM 2177 N N . PHE A 1 259 ? 33.006 -11.622 -34.219 1.00 70.06 259 PHE A N 1
ATOM 2178 C CA . PHE A 1 259 ? 32.665 -12.294 -32.968 1.00 70.06 259 PHE A CA 1
ATOM 2179 C C . PHE A 1 259 ? 32.117 -11.314 -31.926 1.00 70.06 259 PHE A C 1
ATOM 2181 O O . PHE A 1 259 ? 31.103 -11.611 -31.296 1.00 70.06 259 PHE A O 1
ATOM 2188 N N . LEU A 1 260 ? 32.729 -10.134 -31.769 1.00 63.47 260 LEU A N 1
ATOM 2189 C CA . LEU A 1 260 ? 32.221 -9.079 -30.884 1.00 63.47 260 LEU A CA 1
ATOM 2190 C C . LEU A 1 260 ? 30.846 -8.574 -31.331 1.00 63.47 260 LEU A C 1
ATOM 2192 O O . LEU A 1 260 ? 29.957 -8.434 -30.497 1.00 63.47 260 LEU A O 1
ATOM 2196 N N . LEU A 1 261 ? 30.647 -8.347 -32.631 1.00 79.56 261 LEU A N 1
ATOM 2197 C CA . LEU A 1 261 ? 29.375 -7.875 -33.176 1.00 79.56 261 LEU A CA 1
ATOM 2198 C C . LEU A 1 261 ? 28.262 -8.918 -33.018 1.00 79.56 261 LEU A C 1
ATOM 2200 O O . LEU A 1 261 ? 27.173 -8.571 -32.563 1.00 79.56 261 LEU A O 1
ATOM 2204 N N . LEU A 1 262 ? 28.538 -10.193 -33.319 1.00 80.69 262 LEU A N 1
ATOM 2205 C CA . LEU A 1 262 ? 27.588 -11.284 -33.085 1.00 80.69 262 LEU A CA 1
ATOM 2206 C C . LEU A 1 262 ? 27.283 -11.445 -31.598 1.00 80.69 262 LEU A C 1
ATOM 2208 O O . LEU A 1 262 ? 26.117 -11.505 -31.224 1.00 80.69 262 LEU A O 1
ATOM 2212 N N . SER A 1 263 ? 28.309 -11.468 -30.747 1.00 70.88 263 SER A N 1
ATOM 2213 C CA . SER A 1 263 ? 28.131 -11.616 -29.299 1.00 70.88 263 SER A CA 1
ATOM 2214 C C . SER A 1 263 ? 27.300 -10.472 -28.720 1.00 70.88 263 SER A C 1
ATOM 2216 O O . SER A 1 263 ? 26.405 -10.700 -27.909 1.00 70.88 263 SER A O 1
ATOM 2218 N N . PHE A 1 264 ? 27.542 -9.240 -29.172 1.00 72.69 264 PHE A N 1
ATOM 2219 C CA . PHE A 1 264 ? 26.783 -8.071 -28.742 1.00 72.69 264 PHE A CA 1
ATOM 2220 C C . PHE A 1 264 ? 25.338 -8.093 -29.264 1.00 72.69 264 PHE A C 1
ATOM 2222 O O . PHE A 1 264 ? 24.407 -7.841 -28.499 1.00 72.69 264 PHE A O 1
ATOM 2229 N N . GLY A 1 265 ? 25.134 -8.458 -30.533 1.00 79.06 265 GLY A N 1
ATOM 2230 C CA . GLY A 1 265 ? 23.804 -8.601 -31.129 1.00 79.06 265 GLY A CA 1
ATOM 2231 C C . GLY A 1 265 ? 22.964 -9.679 -30.441 1.00 79.06 265 GLY A C 1
ATOM 2232 O O . GLY A 1 265 ? 21.825 -9.415 -30.055 1.00 79.06 265 GLY A O 1
ATOM 2233 N N . LEU A 1 266 ? 23.539 -10.864 -30.205 1.00 77.00 266 LEU A N 1
ATOM 2234 C CA . LEU A 1 266 ? 22.878 -11.939 -29.460 1.00 77.00 266 LEU A CA 1
ATOM 2235 C C . LEU A 1 266 ? 22.572 -11.528 -28.018 1.00 77.00 266 LEU A C 1
ATOM 2237 O O . LEU A 1 266 ? 21.472 -11.792 -27.540 1.00 77.00 266 LEU A O 1
ATOM 2241 N N . SER A 1 267 ? 23.500 -10.850 -27.338 1.00 66.94 267 SER A N 1
ATOM 2242 C CA . SER A 1 267 ? 23.266 -10.333 -25.985 1.00 66.94 267 SER A CA 1
ATOM 2243 C C . SER A 1 267 ? 22.074 -9.368 -25.943 1.00 66.94 267 SER A C 1
ATOM 2245 O O . SER A 1 267 ? 21.194 -9.507 -25.093 1.00 66.94 267 SER A O 1
ATOM 2247 N N . GLY A 1 268 ? 21.972 -8.455 -26.918 1.00 77.81 268 GLY A N 1
ATOM 2248 C CA . GLY A 1 268 ? 20.824 -7.556 -27.061 1.00 77.81 268 GLY A CA 1
ATOM 2249 C C . GLY A 1 268 ? 19.503 -8.304 -27.270 1.00 77.81 268 GLY A C 1
ATOM 2250 O O . GLY A 1 268 ? 18.516 -8.012 -26.595 1.00 77.81 268 GLY A O 1
ATOM 2251 N N . ILE A 1 269 ? 19.489 -9.318 -28.142 1.00 82.31 269 ILE A N 1
ATOM 2252 C CA . ILE A 1 269 ? 18.300 -10.150 -28.394 1.00 82.31 269 ILE A CA 1
ATOM 2253 C C . ILE A 1 269 ? 17.874 -10.898 -27.124 1.00 82.31 269 ILE A C 1
ATOM 2255 O O . ILE A 1 269 ? 16.698 -10.862 -26.760 1.00 82.31 269 ILE A O 1
ATOM 2259 N N . PHE A 1 270 ? 18.809 -11.536 -26.413 1.00 72.31 270 PHE A N 1
ATOM 2260 C CA . PHE A 1 270 ? 18.506 -12.233 -25.159 1.00 72.31 270 PHE A CA 1
ATOM 2261 C C . PHE A 1 270 ? 18.017 -11.283 -24.068 1.00 72.31 270 PHE A C 1
ATOM 2263 O O . PHE A 1 270 ? 17.137 -11.646 -23.286 1.00 72.31 270 PHE A O 1
ATOM 2270 N N . MET A 1 271 ? 18.535 -10.056 -24.031 1.00 71.44 271 MET A N 1
ATOM 2271 C CA . MET A 1 271 ? 18.062 -9.041 -23.103 1.00 71.44 271 MET A CA 1
ATOM 2272 C C . MET A 1 271 ? 16.602 -8.660 -23.387 1.00 71.44 271 MET A C 1
ATOM 2274 O O . MET A 1 271 ? 15.779 -8.686 -22.471 1.00 71.44 271 MET A O 1
ATOM 2278 N N . ILE A 1 272 ? 16.254 -8.389 -24.649 1.00 80.12 272 ILE A N 1
ATOM 2279 C CA . ILE A 1 272 ? 14.871 -8.094 -25.062 1.00 80.12 272 ILE A CA 1
ATOM 2280 C C . ILE A 1 272 ? 13.950 -9.276 -24.747 1.00 80.12 272 ILE A C 1
ATOM 2282 O O . ILE A 1 272 ? 12.863 -9.088 -24.200 1.00 80.12 272 ILE A O 1
ATOM 2286 N N . LEU A 1 273 ? 14.401 -10.500 -25.033 1.00 76.94 273 LEU A N 1
ATOM 2287 C CA . LEU A 1 273 ? 13.647 -11.716 -24.748 1.00 76.94 273 LEU A CA 1
ATOM 2288 C C . LEU A 1 273 ? 13.394 -11.890 -23.243 1.00 76.94 273 LEU A C 1
ATOM 2290 O O . LEU A 1 273 ? 12.280 -12.221 -22.848 1.00 76.94 273 LEU A O 1
ATOM 2294 N N . SER A 1 274 ? 14.387 -11.612 -22.395 1.00 68.62 274 SER A N 1
ATOM 2295 C CA . SER A 1 274 ? 14.248 -11.661 -20.932 1.00 68.62 274 SER A CA 1
ATOM 2296 C C . SER A 1 274 ? 13.175 -10.693 -20.424 1.00 68.62 274 SER A C 1
ATOM 2298 O O . SER A 1 274 ? 12.337 -11.054 -19.592 1.00 68.62 274 SER A O 1
ATOM 2300 N N . ILE A 1 275 ? 13.132 -9.480 -20.984 1.00 74.94 275 ILE A N 1
ATOM 2301 C CA . ILE A 1 275 ? 12.092 -8.493 -20.675 1.00 74.94 275 ILE A CA 1
ATOM 2302 C C . ILE A 1 275 ? 10.719 -9.001 -21.130 1.00 74.94 275 ILE A C 1
ATOM 2304 O O . ILE A 1 275 ? 9.773 -8.967 -20.345 1.00 74.94 275 ILE A O 1
ATOM 2308 N N . LEU A 1 276 ? 10.608 -9.543 -22.346 1.00 79.38 276 LEU A N 1
ATOM 2309 C CA . LEU A 1 276 ? 9.369 -10.141 -22.857 1.00 79.38 276 LEU A CA 1
ATOM 2310 C C . LEU A 1 276 ? 8.848 -11.262 -21.949 1.00 79.38 276 LEU A C 1
ATOM 2312 O O . LEU A 1 276 ? 7.676 -11.262 -21.576 1.00 79.38 276 LEU A O 1
ATOM 2316 N N . VAL A 1 277 ? 9.723 -12.182 -21.535 1.00 73.94 277 VAL A N 1
ATOM 2317 C CA . VAL A 1 277 ? 9.380 -13.273 -20.612 1.00 73.94 277 VAL A CA 1
ATOM 2318 C C . VAL A 1 277 ? 8.904 -12.722 -19.265 1.00 73.94 277 VAL A C 1
ATOM 2320 O O . VAL A 1 277 ? 7.922 -13.217 -18.709 1.00 73.94 277 VAL A O 1
ATOM 2323 N N . ARG A 1 278 ? 9.536 -11.658 -18.749 1.00 69.31 278 ARG A N 1
ATOM 2324 C CA . ARG A 1 278 ? 9.091 -10.984 -17.520 1.00 69.31 278 ARG A CA 1
ATOM 2325 C C . ARG A 1 278 ? 7.678 -10.410 -17.670 1.00 69.31 278 ARG A C 1
ATOM 2327 O O . ARG A 1 278 ? 6.871 -10.599 -16.763 1.00 69.31 278 ARG A O 1
ATOM 2334 N N . TYR A 1 279 ? 7.371 -9.764 -18.797 1.00 74.94 279 TYR A N 1
ATOM 2335 C CA . TYR A 1 279 ? 6.038 -9.224 -19.093 1.00 74.94 279 TYR A CA 1
ATOM 2336 C C . TYR A 1 279 ? 4.976 -10.304 -19.219 1.00 74.94 279 TYR A C 1
ATOM 2338 O O . TYR A 1 279 ? 3.918 -10.191 -18.604 1.00 74.94 279 TYR A O 1
ATOM 2346 N N . LEU A 1 280 ? 5.271 -11.372 -19.960 1.00 77.62 280 LEU A N 1
ATOM 2347 C CA . LEU A 1 280 ? 4.381 -12.526 -20.059 1.00 77.62 280 LEU A CA 1
ATOM 2348 C C . LEU A 1 280 ? 4.076 -13.096 -18.669 1.00 77.62 280 LEU A C 1
ATOM 2350 O O . LEU A 1 280 ? 2.922 -13.373 -18.365 1.00 77.62 280 LEU A O 1
ATOM 2354 N N . GLY A 1 281 ? 5.073 -13.169 -17.782 1.00 69.12 281 GLY A N 1
ATOM 2355 C CA . GLY A 1 281 ? 4.867 -13.568 -16.390 1.00 69.12 281 GLY A CA 1
ATOM 2356 C C . GLY A 1 281 ? 3.915 -12.653 -15.607 1.00 69.12 281 GLY A C 1
ATOM 2357 O O . GLY A 1 281 ? 3.143 -13.146 -14.786 1.00 69.12 281 GLY A O 1
ATOM 2358 N N . LEU A 1 282 ? 3.936 -11.339 -15.854 1.00 71.50 282 LEU A N 1
ATOM 2359 C CA . LEU A 1 282 ? 3.001 -10.391 -15.234 1.00 71.50 282 LEU A CA 1
ATOM 2360 C C . LEU A 1 282 ? 1.580 -10.557 -15.780 1.00 71.50 282 LEU A C 1
ATOM 2362 O O . LEU A 1 282 ? 0.644 -10.649 -14.991 1.00 71.50 282 LEU A O 1
ATOM 2366 N N . PHE A 1 283 ? 1.424 -10.671 -17.102 1.00 79.12 283 PHE A N 1
ATOM 2367 C CA . PHE A 1 283 ? 0.123 -10.930 -17.722 1.00 79.12 283 PHE A CA 1
ATOM 2368 C C . PHE A 1 283 ? -0.486 -12.242 -17.233 1.00 79.12 283 PHE A C 1
ATOM 2370 O O . PHE A 1 283 ? -1.647 -12.265 -16.837 1.00 79.12 283 PHE A O 1
ATOM 2377 N N . CYS A 1 284 ? 0.304 -13.317 -17.180 1.00 76.69 284 CYS A N 1
ATOM 2378 C CA . CYS A 1 284 ? -0.156 -14.595 -16.648 1.00 76.69 284 CYS A CA 1
ATOM 2379 C C . CYS A 1 284 ? -0.645 -14.464 -15.199 1.00 76.69 284 CYS A C 1
ATOM 2381 O O . CYS A 1 284 ? -1.693 -15.013 -14.875 1.00 76.69 284 CYS A O 1
ATOM 2383 N N . LYS A 1 285 ? 0.058 -13.710 -14.340 1.00 72.00 285 LYS A N 1
ATOM 2384 C CA . LYS A 1 285 ? -0.375 -13.473 -12.951 1.00 72.00 285 LYS A CA 1
ATOM 2385 C C . LYS A 1 285 ? -1.686 -12.696 -12.847 1.00 72.00 285 LYS A C 1
ATOM 2387 O O . LYS A 1 285 ? -2.454 -12.964 -11.928 1.00 72.00 285 LYS A O 1
ATOM 2392 N N . GLU A 1 286 ? -1.925 -11.750 -13.750 1.00 78.31 286 GLU A N 1
ATOM 2393 C CA . GLU A 1 286 ? -3.142 -10.933 -13.733 1.00 78.31 286 GLU A CA 1
ATOM 2394 C C . GLU A 1 286 ? -4.353 -11.687 -14.306 1.00 78.31 286 GLU A C 1
ATOM 2396 O O . GLU A 1 286 ? -5.462 -11.553 -13.795 1.00 78.31 286 GLU A O 1
ATOM 2401 N N . ILE A 1 287 ? -4.136 -12.524 -15.329 1.00 81.00 287 ILE A N 1
ATOM 2402 C CA . ILE A 1 287 ? -5.180 -13.344 -15.970 1.00 81.00 287 ILE A CA 1
ATOM 2403 C C . ILE A 1 287 ? -5.553 -14.561 -15.111 1.00 81.00 287 ILE A C 1
ATOM 2405 O O . ILE A 1 287 ? -6.682 -15.048 -15.164 1.00 81.00 287 ILE A O 1
ATOM 2409 N N . GLN A 1 288 ? -4.613 -15.095 -14.331 1.00 77.75 288 GLN A N 1
ATOM 2410 C CA . GLN A 1 288 ? -4.861 -16.272 -13.508 1.00 77.75 288 GLN A CA 1
ATOM 2411 C C . GLN A 1 288 ? -5.882 -15.948 -12.407 1.00 77.75 288 GLN A C 1
ATOM 2413 O O . GLN A 1 288 ? -5.591 -15.179 -11.504 1.00 77.75 288 GLN A O 1
ATOM 2418 N N . ASN A 1 289 ? -7.061 -16.579 -12.437 1.00 72.62 289 ASN A N 1
ATOM 2419 C CA . ASN A 1 289 ? -8.170 -16.357 -11.494 1.00 72.62 289 ASN A CA 1
ATOM 2420 C C . ASN A 1 289 ? -7.943 -16.953 -10.083 1.00 72.62 289 ASN A C 1
ATOM 2422 O O . ASN A 1 289 ? -8.835 -17.570 -9.506 1.00 72.62 289 ASN A O 1
ATOM 2426 N N . THR A 1 290 ? -6.757 -16.798 -9.493 1.00 78.31 290 THR A N 1
ATOM 2427 C CA . THR A 1 290 ? -6.528 -17.173 -8.082 1.00 78.31 290 THR A CA 1
ATOM 2428 C C . THR A 1 290 ? -7.140 -16.135 -7.133 1.00 78.31 290 THR A C 1
ATOM 2430 O O . THR A 1 290 ? -7.240 -14.971 -7.497 1.00 78.31 290 THR A O 1
ATOM 2433 N N . PRO A 1 291 ? -7.578 -16.480 -5.921 1.00 83.19 291 PRO A N 1
ATOM 2434 C CA . PRO A 1 291 ? -8.037 -15.467 -4.969 1.00 83.19 291 PRO A CA 1
ATOM 2435 C C . PRO A 1 291 ? -6.891 -14.508 -4.580 1.00 83.19 291 PRO A C 1
ATOM 2437 O O . PRO A 1 291 ? -5.752 -14.945 -4.430 1.00 83.19 291 PRO A O 1
ATOM 2440 N N . ILE A 1 292 ? -7.186 -13.206 -4.426 1.00 84.06 292 ILE A N 1
ATOM 2441 C CA . ILE A 1 292 ? -6.197 -12.165 -4.050 1.00 84.06 292 ILE A CA 1
ATOM 2442 C C . ILE A 1 292 ? -5.663 -12.405 -2.634 1.00 84.06 292 ILE A C 1
ATOM 2444 O O . ILE A 1 292 ? -4.481 -12.207 -2.367 1.00 84.06 292 ILE A O 1
ATOM 2448 N N . TYR A 1 293 ? -6.552 -12.833 -1.743 1.00 88.75 293 TYR A N 1
ATOM 2449 C CA . TYR A 1 293 ? -6.267 -13.245 -0.380 1.00 88.75 293 TYR A CA 1
ATOM 2450 C C . TYR A 1 293 ? -7.228 -14.374 0.001 1.00 88.75 293 TYR A C 1
ATOM 2452 O O . TYR A 1 293 ? -8.291 -14.546 -0.600 1.00 88.75 293 TYR A O 1
ATOM 2460 N N . SER A 1 294 ? -6.863 -15.147 1.014 1.00 90.00 294 SER A N 1
ATOM 2461 C CA . SER A 1 294 ? -7.710 -16.178 1.613 1.00 90.00 294 SER A CA 1
ATOM 2462 C C . SER A 1 294 ? -7.969 -15.810 3.067 1.00 90.00 294 SER A C 1
ATOM 2464 O O . SER A 1 294 ? -7.039 -15.462 3.792 1.00 90.00 294 SER A O 1
ATOM 2466 N N . VAL A 1 295 ? -9.222 -15.896 3.506 1.00 91.25 295 VAL A N 1
ATOM 2467 C CA . VAL A 1 295 ? -9.584 -15.705 4.915 1.00 91.25 295 VAL A CA 1
ATOM 2468 C C . VAL A 1 295 ? -9.850 -17.072 5.521 1.00 91.25 295 VAL A C 1
ATOM 2470 O O . VAL A 1 295 ? -10.684 -17.824 5.024 1.00 91.25 295 VAL A O 1
ATOM 2473 N N . LYS A 1 296 ? -9.113 -17.401 6.578 1.00 90.25 296 LYS A N 1
ATOM 2474 C CA . LYS A 1 296 ? -9.262 -18.641 7.338 1.00 90.25 296 LYS A CA 1
ATOM 2475 C C . LYS A 1 296 ? -10.396 -18.528 8.350 1.00 90.25 296 LYS A C 1
ATOM 2477 O O . LYS A 1 296 ? -11.188 -19.455 8.484 1.00 90.25 296 LYS A O 1
ATOM 2482 N N . GLN A 1 297 ? -10.467 -17.406 9.063 1.00 89.62 297 GLN A N 1
ATOM 2483 C CA . GLN A 1 297 ? -11.471 -17.186 10.094 1.00 89.62 297 GLN A CA 1
ATOM 2484 C C . GLN A 1 297 ? -11.842 -15.708 10.192 1.00 89.62 297 GLN A C 1
ATOM 2486 O O . GLN A 1 297 ? -10.987 -14.829 10.159 1.00 89.62 297 GLN A O 1
ATOM 2491 N N . ILE A 1 298 ? -13.138 -15.456 10.357 1.00 91.50 298 ILE A N 1
ATOM 2492 C CA . ILE A 1 298 ? -13.689 -14.137 10.662 1.00 91.50 298 ILE A CA 1
ATOM 2493 C C . ILE A 1 298 ? -14.322 -14.243 12.039 1.00 91.50 298 ILE A C 1
ATOM 2495 O O . ILE A 1 298 ? -15.071 -15.183 12.311 1.00 91.50 298 ILE A O 1
ATOM 2499 N N . THR A 1 299 ? -14.002 -13.332 12.951 1.00 88.62 299 THR A N 1
ATOM 2500 C CA . THR A 1 299 ? -14.636 -13.315 14.272 1.00 88.62 299 THR A CA 1
ATOM 2501 C C . THR A 1 299 ? -14.919 -11.895 14.715 1.00 88.62 299 THR A C 1
ATOM 2503 O O . THR A 1 299 ? -14.028 -11.054 14.686 1.00 88.62 299 THR A O 1
ATOM 2506 N N . LYS A 1 300 ? -16.156 -11.646 15.146 1.00 86.12 300 LYS A N 1
ATOM 2507 C CA . LYS A 1 300 ? -16.509 -10.416 15.848 1.00 86.12 300 LYS A CA 1
ATOM 2508 C C . LYS A 1 300 ? -16.205 -10.604 17.337 1.00 86.12 300 LYS A C 1
ATOM 2510 O O . LYS A 1 300 ? -16.628 -11.611 17.909 1.00 86.12 300 LYS A O 1
ATOM 2515 N N . LEU A 1 301 ? -15.415 -9.697 17.899 1.00 80.00 301 LEU A N 1
ATOM 2516 C CA . LEU A 1 301 ? -15.036 -9.633 19.310 1.00 80.00 301 LEU A CA 1
ATOM 2517 C C . LEU A 1 301 ? -15.891 -8.583 20.019 1.00 80.00 301 LEU A C 1
ATOM 2519 O O . LEU A 1 301 ? -16.155 -7.520 19.403 1.00 80.00 301 LEU A O 1
#

Solvent-accessible surface area (backbone atoms only — not comparable to full-atom values): 17209 Å² total; per-residue (Å²): 132,85,72,79,52,39,79,60,37,31,19,41,29,41,61,47,40,88,92,50,68,72,49,50,70,57,50,54,52,49,49,56,47,47,64,62,46,34,70,36,66,39,36,34,40,36,40,49,56,92,72,51,70,70,67,57,49,72,54,46,68,90,83,59,75,49,34,37,40,37,34,37,61,55,81,63,56,69,59,40,53,54,46,52,44,57,73,71,52,79,28,50,41,35,36,40,37,75,48,81,84,51,82,64,47,67,62,52,52,51,54,43,47,56,47,37,74,73,69,31,43,29,30,36,38,25,31,67,60,81,52,64,68,58,51,53,51,49,54,54,41,39,71,63,20,94,55,88,65,72,75,44,49,76,37,34,39,37,34,27,42,71,56,51,56,57,53,65,70,55,81,69,78,78,68,47,63,69,58,57,61,70,69,66,77,66,50,73,45,80,44,82,50,75,79,90,52,79,92,70,63,61,81,77,58,60,61,60,57,54,51,53,50,72,72,39,61,30,56,62,48,50,50,48,52,51,49,51,52,50,48,52,53,52,52,52,50,50,54,51,52,51,53,46,63,77,74,56,93,84,79,98,75,52,67,70,58,51,49,49,50,50,53,51,51,52,51,49,53,52,51,53,49,52,53,51,54,54,50,52,52,52,52,50,60,67,69,47,90,66,77,77,64,51,76,68,45,78,45,81,78

Radius of gyration: 25.73 Å; Cα contacts (8 Å, |Δi|>4): 401; chains: 1; bounding box: 65×40×78 Å

Foldseek 3Di:
DQPDADAFEEEEEAEDDPVQHQALVLQVVVQVLCVSHHPHYAYEYFDLDPDDPVVNCVSHDPPRAHYKYFYFDHRADLQLRLLVSLLPDDTQKYKRASHNPDPPVSVVVVVQVVVVVVVAQKEWEWEAQLDPVLLVVVVVLVVLFPDPDDRTDTGMMMGGPVLSVQLNVDLFLQDGPVVSSVPPPTGYHYHYDYDPDSVPRDDPPVVVVVSSCLPTCRLVSVLVVVLVVLVVVLVVLVVVVVVCVVPPDDDPPCPVVVVVNVVSNVVNVVSNVVSVVSVVVSVCVSPPPDDSTGTPDIDGD

Secondary structure (DSSP, 8-state):
--PPPB-S-EEEEEEEBTTB---HHHHHHHHHHHHHHBSSEEEEEEE-SS--HHHHHTTS-TT---EEEEEESS---HHHHHHHHHHH---SEEEEES-TT-TTHHHHHHHHHHHHHTT-SEEEEEEE-S-HHHHHHHHHHHHHSSS---SEEEEEEEEEHHHHHHHHH---SSS-HHHHHHTT-S-EEEEE---S-GGGS----HHHHHHHHHHSTHHHHHHHHHHHHHHHHHHHHHHHHHHHHHH-S-----HHHHHHHHHHHHHHHHHHHHHHHHHHHHHHHHHS---S--EEEEEE-

Mean predicted aligned error: 10.75 Å

pLDDT: mean 76.77, std 13.77, range [39.03, 96.44]

Nearest PDB structures (foldseek):
  5eke-assembly1_C  TM=6.784E-01  e=5.376E-14  Synechocystis sp. PCC 6803 substr. Kazusa
  6h0b-assembly2_B  TM=5.630E-01  e=3.787E-04  Homo sapiens
  6e4q-assembly1_A  TM=5.204E-01  e=1.035E-02  Drosophila melanogaster

Organism: Brevinema andersonii (NCBI:txid34097)